Protein AF-A0A947HJV1-F1 (afdb_monomer)

Mean predicted aligned error: 13.02 Å

Nearest PDB structures (foldseek):
  7ofh-assembly1_A  TM=4.397E-01  e=2.241E+00  Enterobacteria phage f1

Foldseek 3Di:
DFKDFQVPADQVWDWDWDWADQVRLCVLQPPLWRFDPGTKIWIWTWHDQPPKIWIWTWIKTKTWDQAPFARDIDIDIDIFTATEMEFEDDPDPDPPDPDPPRCPVSQPPPDDDSPPPGHYDYDYDGMDGCSNSVNVSVSVRDDPHDHRDPPQNGAQPPPRHGCVVDPCCPDPVNGPDDDPPDPPPPVRVVVVVVVPPDDDDDDDDD

Structure (mmCIF, N/CA/C/O backbone):
data_AF-A0A947HJV1-F1
#
_entry.id   AF-A0A947HJV1-F1
#
loop_
_atom_site.group_PDB
_atom_site.id
_atom_site.type_symbol
_atom_site.label_atom_id
_atom_site.label_alt_id
_atom_site.label_comp_id
_atom_site.label_asym_id
_atom_site.label_entity_id
_atom_site.label_seq_id
_atom_site.pdbx_PDB_ins_code
_atom_site.Cartn_x
_atom_site.Cartn_y
_atom_site.Cartn_z
_atom_site.occupancy
_atom_site.B_iso_or_equiv
_atom_site.auth_seq_id
_atom_site.auth_comp_id
_atom_site.auth_asym_id
_atom_site.auth_atom_id
_atom_site.pdbx_PDB_model_num
ATOM 1 N N . MET A 1 1 ? -1.777 -7.680 16.316 1.00 60.88 1 MET A N 1
ATOM 2 C CA . MET A 1 1 ? -1.215 -6.563 17.144 1.00 60.88 1 MET A CA 1
ATOM 3 C C . MET A 1 1 ? -2.125 -5.329 17.154 1.00 60.88 1 MET A C 1
ATOM 5 O O . MET A 1 1 ? -1.914 -4.433 17.964 1.00 60.88 1 MET A O 1
ATOM 9 N N . PHE A 1 2 ? -3.182 -5.321 16.334 1.00 78.75 2 PHE A N 1
ATOM 10 C CA . PHE A 1 2 ? -4.092 -4.190 16.150 1.00 78.75 2 PHE A CA 1
ATOM 11 C C . PHE A 1 2 ? -5.546 -4.516 16.516 1.00 78.75 2 PHE A C 1
ATOM 13 O O . PHE A 1 2 ? -6.482 -3.975 15.936 1.00 78.75 2 PHE A O 1
ATOM 20 N N . THR A 1 3 ? -5.746 -5.413 17.480 1.00 86.25 3 THR A N 1
ATOM 21 C CA . THR A 1 3 ? -7.083 -5.795 17.936 1.00 86.25 3 THR A CA 1
ATOM 22 C C . THR A 1 3 ? -7.521 -4.891 19.084 1.00 86.25 3 THR A C 1
ATOM 24 O O . THR A 1 3 ? -6.840 -4.814 20.111 1.00 86.25 3 THR A O 1
ATOM 27 N N . TYR A 1 4 ? -8.672 -4.238 18.943 1.00 84.62 4 TYR A N 1
ATOM 28 C CA . TYR A 1 4 ? -9.219 -3.335 19.956 1.00 84.62 4 TYR A CA 1
ATOM 29 C C . TYR A 1 4 ? -10.516 -3.887 20.529 1.00 84.62 4 TYR A C 1
ATOM 31 O O . TYR A 1 4 ? -11.406 -4.304 19.794 1.00 84.62 4 TYR A O 1
ATOM 39 N N . HIS A 1 5 ? -10.639 -3.848 21.857 1.00 86.06 5 HIS A N 1
ATOM 40 C CA . HIS A 1 5 ? -11.898 -4.147 22.529 1.00 86.06 5 HIS A CA 1
ATOM 41 C C . HIS A 1 5 ? -12.799 -2.910 22.493 1.00 86.06 5 HIS A C 1
ATOM 43 O O . HIS A 1 5 ? -12.451 -1.868 23.052 1.00 86.06 5 HIS A O 1
ATOM 49 N N . ILE A 1 6 ? -13.976 -3.030 21.893 1.00 84.31 6 ILE A N 1
ATOM 50 C CA . ILE A 1 6 ? -14.869 -1.911 21.563 1.00 84.31 6 ILE A CA 1
ATOM 51 C C . ILE A 1 6 ? -15.322 -1.155 22.812 1.00 84.31 6 ILE A C 1
ATOM 53 O O . ILE A 1 6 ? -15.368 0.073 22.826 1.00 84.31 6 ILE A O 1
ATOM 57 N N . ASP A 1 7 ? -15.603 -1.870 23.901 1.00 83.06 7 ASP A N 1
ATOM 58 C CA . ASP A 1 7 ? -16.022 -1.245 25.166 1.00 83.06 7 ASP A CA 1
ATOM 59 C C . ASP A 1 7 ? -14.898 -0.508 25.904 1.00 83.06 7 ASP A C 1
ATOM 61 O O . ASP A 1 7 ? -15.155 0.208 26.869 1.00 83.06 7 ASP A O 1
ATOM 65 N N . ARG A 1 8 ? -13.647 -0.658 25.451 1.00 84.44 8 ARG A N 1
ATOM 66 C CA . ARG A 1 8 ? -12.499 0.095 25.971 1.00 84.44 8 ARG A CA 1
ATOM 67 C C . ARG A 1 8 ? -12.182 1.334 25.140 1.00 84.44 8 ARG A C 1
ATOM 69 O O . ARG A 1 8 ? -11.293 2.084 25.533 1.00 84.44 8 ARG A O 1
ATOM 76 N N . ILE A 1 9 ? -12.887 1.557 24.027 1.00 83.25 9 ILE A N 1
ATOM 77 C CA . ILE A 1 9 ? -12.735 2.763 23.213 1.00 83.25 9 ILE A CA 1
ATOM 78 C C . ILE A 1 9 ? -13.444 3.911 23.945 1.00 83.25 9 ILE A C 1
ATOM 80 O O . ILE A 1 9 ? -14.669 3.871 24.099 1.00 83.25 9 ILE A O 1
ATOM 84 N N . PRO A 1 10 ? -12.710 4.930 24.426 1.00 80.06 10 PRO A N 1
ATOM 85 C CA . PRO A 1 10 ? -13.310 6.070 25.104 1.00 80.06 10 PRO A CA 1
ATOM 86 C C . PRO A 1 10 ? -14.226 6.847 24.156 1.00 80.06 10 PRO A C 1
ATOM 88 O O . PRO A 1 10 ? -14.012 6.866 22.946 1.00 80.06 10 PRO A O 1
ATOM 91 N N . SER A 1 11 ? -15.184 7.596 24.699 1.00 73.69 11 SER A N 1
ATOM 92 C CA . SER A 1 11 ? -16.050 8.474 23.896 1.00 73.69 11 SER A CA 1
ATOM 93 C C . SER A 1 11 ? -15.289 9.588 23.160 1.00 73.69 11 SER A C 1
ATOM 95 O O . SER A 1 11 ? -15.792 10.120 22.176 1.00 73.69 11 SER A O 1
ATOM 97 N N . ILE A 1 12 ? -14.090 9.947 23.634 1.00 79.56 12 ILE A N 1
ATOM 98 C CA . ILE A 1 12 ? -13.174 10.891 22.972 1.00 79.56 12 ILE A CA 1
ATOM 99 C C . ILE A 1 12 ? -12.330 10.230 21.864 1.00 79.56 12 ILE A C 1
ATOM 101 O O . ILE A 1 12 ? -11.710 10.930 21.074 1.00 79.56 12 ILE A O 1
ATOM 105 N N . GLY A 1 13 ? -12.342 8.897 21.782 1.00 84.50 13 GLY A N 1
ATOM 106 C CA . GLY A 1 13 ? -11.536 8.106 20.858 1.00 84.50 13 GLY A CA 1
ATOM 107 C C . GLY A 1 13 ? -10.158 7.716 21.399 1.00 84.50 13 GLY A C 1
ATOM 108 O O . GLY A 1 13 ? -9.805 8.011 22.545 1.00 84.50 13 GLY A O 1
ATOM 109 N N . ILE A 1 14 ? -9.398 7.005 20.568 1.00 88.56 14 ILE A N 1
ATOM 110 C CA . ILE A 1 14 ? -8.008 6.604 20.815 1.00 88.56 14 ILE A CA 1
ATOM 111 C C . ILE A 1 14 ? -7.157 7.159 19.680 1.00 88.56 14 ILE A C 1
ATOM 113 O O . ILE A 1 14 ? -7.353 6.754 18.540 1.00 88.56 14 ILE A O 1
ATOM 117 N N . ALA A 1 15 ? -6.196 8.019 20.004 1.00 90.06 15 ALA A N 1
ATOM 118 C CA . ALA A 1 15 ? -5.174 8.455 19.062 1.00 90.06 15 ALA A CA 1
ATOM 119 C C . ALA A 1 15 ? -3.967 7.514 19.134 1.00 90.06 15 ALA A C 1
ATOM 121 O O . ALA A 1 15 ? -3.442 7.241 20.220 1.00 90.06 15 ALA A O 1
ATOM 122 N N . VAL A 1 16 ? -3.515 7.034 17.982 1.00 90.06 16 VAL A N 1
ATOM 123 C CA . VAL A 1 16 ? -2.329 6.190 17.834 1.00 90.06 16 VAL A CA 1
ATOM 124 C C . VAL A 1 16 ? -1.314 6.943 16.982 1.00 90.06 16 VAL A C 1
ATOM 126 O O . VAL A 1 16 ? -1.629 7.355 15.876 1.00 90.06 16 VAL A O 1
ATOM 129 N N . ASP A 1 17 ? -0.089 7.106 17.484 1.00 92.94 17 ASP A N 1
ATOM 130 C CA . ASP A 1 17 ? 1.088 7.508 16.703 1.00 92.94 17 ASP A CA 1
ATOM 131 C C . ASP A 1 17 ? 2.212 6.549 17.084 1.00 92.94 17 ASP A C 1
ATOM 133 O O . ASP A 1 17 ? 2.630 6.493 18.246 1.00 92.94 17 ASP A O 1
ATOM 137 N N . SER A 1 18 ? 2.634 5.723 16.133 1.00 89.94 18 SER A N 1
ATOM 138 C CA . SER A 1 18 ? 3.610 4.672 16.387 1.00 89.94 18 SER A CA 1
ATOM 139 C C . SER A 1 18 ? 4.531 4.451 15.197 1.00 89.94 18 SER A C 1
ATOM 141 O O . SER A 1 18 ? 4.213 4.776 14.053 1.00 89.94 18 SER A O 1
ATOM 143 N N . GLU A 1 19 ? 5.686 3.863 15.484 1.00 92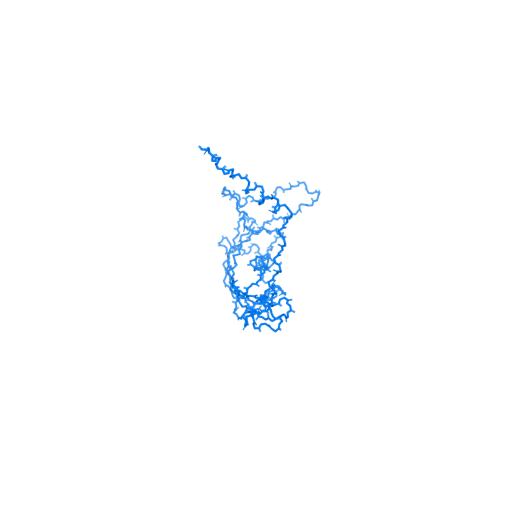.38 19 GLU A N 1
ATOM 144 C CA . GLU A 1 19 ? 6.632 3.393 14.484 1.00 92.38 19 GLU A CA 1
ATOM 145 C C . GLU A 1 19 ? 6.583 1.869 14.459 1.00 92.38 19 GLU A C 1
ATOM 147 O O . GLU A 1 19 ? 6.826 1.198 15.464 1.00 92.38 19 GLU A O 1
ATOM 152 N N . LEU A 1 20 ? 6.238 1.328 13.297 1.00 87.62 20 LEU A N 1
ATOM 153 C CA . LEU A 1 20 ? 6.195 -0.095 13.034 1.00 87.62 20 LEU A CA 1
ATOM 154 C C . LEU A 1 20 ? 7.587 -0.561 12.592 1.00 87.62 20 LEU A C 1
ATOM 156 O O . LEU A 1 20 ? 8.131 -0.045 11.604 1.00 87.62 20 LEU A O 1
ATOM 160 N N . PRO A 1 21 ? 8.176 -1.542 13.300 1.00 86.12 21 PRO A N 1
ATOM 161 C CA . PRO A 1 21 ? 9.404 -2.183 12.868 1.00 86.12 21 PRO A CA 1
ATOM 162 C C . PRO A 1 21 ? 9.250 -2.811 11.484 1.00 86.12 21 PRO A C 1
ATOM 164 O O . PRO A 1 21 ? 8.173 -3.267 11.098 1.00 86.12 21 PRO A O 1
ATOM 167 N N . ARG A 1 22 ? 10.370 -2.912 10.767 1.00 84.81 22 ARG A N 1
ATOM 168 C CA . ARG A 1 22 ? 10.428 -3.514 9.432 1.00 84.81 22 ARG A CA 1
ATOM 169 C C . ARG A 1 22 ? 9.829 -4.923 9.391 1.00 84.81 22 ARG A C 1
ATOM 171 O O . ARG A 1 22 ? 9.082 -5.230 8.470 1.00 84.81 22 ARG A O 1
ATOM 178 N N . ASP A 1 23 ? 10.112 -5.739 10.403 1.00 84.50 23 ASP A N 1
ATOM 179 C CA . ASP A 1 23 ? 9.621 -7.119 10.484 1.00 84.50 23 ASP A CA 1
ATOM 180 C C . ASP A 1 23 ? 8.102 -7.180 10.677 1.00 84.50 23 ASP A C 1
ATOM 182 O O . ASP A 1 23 ? 7.452 -8.070 10.138 1.00 84.50 23 ASP A O 1
ATOM 186 N N . THR A 1 24 ? 7.515 -6.211 11.389 1.00 85.38 24 THR A N 1
ATOM 187 C CA . THR A 1 24 ? 6.057 -6.090 11.517 1.00 85.38 24 THR A CA 1
ATOM 188 C C . THR A 1 24 ? 5.430 -5.772 10.168 1.00 85.38 24 THR A C 1
ATOM 190 O O . THR A 1 24 ? 4.467 -6.417 9.783 1.00 85.38 24 THR A O 1
ATOM 193 N N . VAL A 1 25 ? 6.000 -4.829 9.417 1.00 85.56 25 VAL A N 1
ATOM 194 C CA . VAL A 1 25 ? 5.501 -4.472 8.079 1.00 85.56 25 VAL A CA 1
ATOM 195 C C . VAL A 1 25 ? 5.657 -5.638 7.099 1.00 85.56 25 VAL A C 1
ATOM 197 O O . VAL A 1 25 ? 4.739 -5.927 6.338 1.00 85.56 25 VAL A O 1
ATOM 200 N N . ALA A 1 26 ? 6.787 -6.348 7.151 1.00 85.56 26 ALA A N 1
ATOM 201 C CA . ALA A 1 26 ? 7.010 -7.550 6.351 1.00 85.56 26 ALA A CA 1
ATOM 202 C C . ALA A 1 26 ? 6.025 -8.675 6.707 1.00 85.56 26 ALA A C 1
ATOM 204 O O . ALA A 1 26 ? 5.564 -9.389 5.825 1.00 85.56 26 ALA A O 1
ATOM 205 N N . PHE A 1 27 ? 5.676 -8.825 7.987 1.00 83.75 27 PHE A N 1
ATOM 206 C CA . PHE A 1 27 ? 4.657 -9.775 8.427 1.00 83.75 27 PHE A CA 1
ATOM 207 C C . PHE A 1 27 ? 3.258 -9.385 7.927 1.00 83.75 27 PHE A C 1
ATOM 209 O O . PHE A 1 27 ? 2.555 -10.231 7.384 1.00 83.75 27 PHE A O 1
ATOM 216 N N . LEU A 1 28 ? 2.888 -8.106 8.053 1.00 81.75 28 LEU A N 1
ATOM 217 C CA . LEU A 1 28 ? 1.587 -7.572 7.634 1.00 81.75 28 LEU A CA 1
ATOM 218 C C . LEU A 1 28 ? 1.332 -7.714 6.130 1.00 81.75 28 LEU A C 1
ATOM 220 O O . LEU A 1 28 ? 0.197 -7.945 5.720 1.00 81.75 28 LEU A O 1
ATOM 224 N N . LEU A 1 29 ? 2.377 -7.550 5.316 1.00 81.75 29 LEU A N 1
ATOM 225 C CA . LEU A 1 29 ? 2.273 -7.457 3.856 1.00 81.75 29 LEU A CA 1
ATOM 226 C C . LEU A 1 29 ? 2.873 -8.666 3.126 1.00 81.75 29 LEU A C 1
ATOM 228 O O . LEU A 1 29 ? 2.851 -8.714 1.899 1.00 81.75 29 LEU A O 1
ATOM 232 N N . GLY A 1 30 ? 3.411 -9.646 3.854 1.00 77.94 30 GLY A N 1
ATOM 233 C CA . GLY A 1 30 ? 3.974 -10.873 3.293 1.00 77.94 30 GLY A CA 1
ATOM 234 C C . GLY A 1 30 ? 5.016 -10.633 2.192 1.00 77.94 30 GLY A C 1
ATOM 235 O O . GLY A 1 30 ? 5.878 -9.762 2.292 1.00 77.94 30 GLY A O 1
ATOM 236 N N . GLU A 1 31 ? 4.940 -11.423 1.118 1.00 72.50 31 GLU A N 1
ATOM 237 C CA . GLU A 1 31 ? 5.850 -11.320 -0.036 1.00 72.50 31 GLU A CA 1
ATOM 238 C C . GLU A 1 31 ? 5.502 -10.169 -0.998 1.00 72.50 31 GLU A C 1
ATOM 240 O O . GLU A 1 31 ? 6.267 -9.897 -1.926 1.00 72.50 31 GLU A O 1
ATOM 245 N N . PHE A 1 32 ? 4.374 -9.476 -0.794 1.00 70.88 32 PHE A N 1
ATOM 246 C CA . PHE A 1 32 ? 3.894 -8.438 -1.714 1.00 70.88 32 PHE A CA 1
ATOM 247 C C . PHE A 1 32 ? 4.764 -7.179 -1.698 1.00 70.88 32 PHE A C 1
ATOM 249 O O . PHE A 1 32 ? 4.810 -6.444 -2.686 1.00 70.88 32 PHE A O 1
ATOM 256 N N . LEU A 1 33 ? 5.473 -6.927 -0.593 1.00 81.19 33 LEU A N 1
ATOM 257 C CA . LEU A 1 33 ? 6.251 -5.711 -0.411 1.00 81.19 33 LEU A CA 1
ATOM 258 C C . LEU A 1 33 ? 7.603 -5.988 0.243 1.00 81.19 33 LEU A C 1
ATOM 260 O O . LEU A 1 33 ? 7.689 -6.624 1.290 1.00 81.19 33 LEU A O 1
ATOM 264 N N . ARG A 1 34 ? 8.674 -5.411 -0.315 1.00 88.06 34 ARG A N 1
ATOM 265 C CA . ARG A 1 34 ? 9.959 -5.298 0.387 1.00 88.06 34 ARG A CA 1
ATOM 266 C C . ARG A 1 34 ? 9.990 -3.961 1.133 1.00 88.06 34 ARG A C 1
ATOM 268 O O . ARG A 1 34 ? 10.153 -2.928 0.479 1.00 88.06 34 ARG A O 1
ATOM 275 N N . PRO A 1 35 ? 9.850 -3.932 2.469 1.00 87.31 35 PRO A N 1
ATOM 276 C CA . PRO A 1 35 ? 9.931 -2.683 3.209 1.00 87.31 35 PRO A CA 1
ATOM 277 C C . PRO A 1 35 ? 11.341 -2.097 3.104 1.00 87.31 35 PRO A C 1
ATOM 279 O O . PRO A 1 35 ? 12.347 -2.825 3.132 1.00 87.31 35 PRO A O 1
ATOM 282 N N . GLY A 1 36 ? 11.393 -0.774 2.974 1.00 87.00 36 GLY A N 1
ATOM 283 C CA . GLY A 1 36 ? 12.620 0.006 2.948 1.00 87.00 36 GLY A CA 1
ATOM 284 C C . GLY A 1 36 ? 13.339 0.008 4.296 1.00 87.00 36 GLY A C 1
ATOM 285 O O . GLY A 1 36 ? 12.954 -0.676 5.245 1.00 87.00 36 GLY A O 1
ATOM 286 N N . ASP A 1 37 ? 14.414 0.788 4.374 1.00 84.00 37 ASP A N 1
ATOM 287 C CA . ASP A 1 37 ? 15.298 0.783 5.545 1.00 84.00 37 ASP A CA 1
ATOM 288 C C . ASP A 1 37 ? 14.779 1.645 6.703 1.00 84.00 37 ASP A C 1
ATOM 290 O O . ASP A 1 37 ? 15.241 1.506 7.836 1.00 84.00 37 ASP A O 1
ATOM 294 N N . LYS A 1 38 ? 13.829 2.551 6.438 1.00 84.88 38 LYS A N 1
ATOM 295 C CA . LYS A 1 38 ? 13.247 3.417 7.467 1.00 84.88 38 LYS A CA 1
ATOM 296 C C . LYS A 1 38 ? 12.041 2.748 8.132 1.00 84.88 38 LYS A C 1
ATOM 298 O O . LYS A 1 38 ? 11.287 2.052 7.450 1.00 84.88 38 LYS A O 1
ATOM 303 N N . PRO A 1 39 ? 11.826 2.970 9.441 1.00 85.06 39 PRO A N 1
ATOM 304 C CA . PRO A 1 39 ? 10.622 2.501 10.114 1.00 85.06 39 PRO A CA 1
ATOM 305 C C . PRO A 1 39 ? 9.375 3.125 9.481 1.00 85.06 39 PRO A C 1
ATOM 307 O O . PRO A 1 39 ? 9.381 4.290 9.080 1.00 85.06 39 PRO A O 1
ATOM 310 N N . THR A 1 40 ? 8.304 2.337 9.400 1.00 91.44 40 THR A N 1
ATOM 311 C CA . THR A 1 40 ? 7.009 2.810 8.897 1.00 91.44 40 THR A CA 1
ATOM 312 C C . THR A 1 40 ? 6.293 3.533 10.020 1.00 91.44 40 THR A C 1
ATOM 314 O O . THR A 1 40 ? 6.129 2.974 11.100 1.00 91.44 40 THR A O 1
ATOM 317 N N . ARG A 1 41 ? 5.868 4.773 9.792 1.00 94.31 41 ARG A N 1
ATOM 318 C CA . ARG A 1 41 ? 5.107 5.525 10.792 1.00 94.31 41 ARG A CA 1
ATOM 319 C C . ARG A 1 41 ? 3.623 5.397 10.491 1.00 94.31 41 ARG A C 1
ATOM 321 O O . ARG A 1 41 ? 3.208 5.621 9.359 1.00 94.31 41 ARG A O 1
ATOM 328 N N . ILE A 1 42 ? 2.841 5.069 11.508 1.00 93.38 42 ILE A N 1
ATOM 329 C CA . ILE A 1 42 ? 1.390 4.949 11.417 1.00 93.38 42 ILE A CA 1
ATOM 330 C C . ILE A 1 42 ? 0.739 5.925 12.396 1.00 93.38 42 ILE A C 1
ATOM 332 O O . ILE A 1 42 ? 1.133 5.996 13.565 1.00 93.38 42 ILE A O 1
ATOM 336 N N . ARG A 1 43 ? -0.242 6.691 11.912 1.00 94.56 43 ARG A N 1
ATOM 337 C CA . ARG A 1 43 ? -1.040 7.611 12.719 1.00 94.56 43 ARG A CA 1
ATOM 338 C C . ARG A 1 43 ? -2.512 7.449 12.402 1.00 94.56 43 ARG A C 1
ATOM 340 O O . ARG A 1 43 ? -2.888 7.619 11.253 1.00 94.56 43 ARG A O 1
ATOM 347 N N . PHE A 1 44 ? -3.342 7.166 13.394 1.00 93.75 44 PHE A N 1
ATOM 348 C CA . PHE A 1 44 ? -4.791 7.119 13.198 1.00 93.75 44 PHE A CA 1
ATOM 349 C C . PHE A 1 44 ? -5.543 7.360 14.497 1.00 93.75 44 PHE A C 1
ATOM 351 O O . PHE A 1 44 ? -5.022 7.139 15.593 1.00 93.75 44 PHE A O 1
ATOM 358 N N . ASP A 1 45 ? -6.796 7.765 14.348 1.00 92.00 45 ASP A N 1
ATOM 359 C CA . ASP A 1 45 ? -7.751 7.921 15.428 1.00 92.00 45 ASP A CA 1
ATOM 360 C C . ASP A 1 45 ? -8.844 6.859 15.316 1.00 92.00 45 ASP A C 1
ATOM 362 O O . ASP A 1 45 ? -9.407 6.638 14.247 1.00 92.00 45 ASP A O 1
ATOM 366 N N . VAL A 1 46 ? -9.174 6.227 16.441 1.00 92.62 46 VAL A N 1
ATOM 367 C CA . VAL A 1 46 ? -10.286 5.278 16.560 1.00 92.62 46 VAL A CA 1
ATOM 368 C C . VAL A 1 46 ? -11.425 5.953 17.313 1.00 92.62 46 VAL A C 1
ATOM 370 O O . VAL A 1 46 ? -11.267 6.309 18.482 1.00 92.62 46 VAL A O 1
ATOM 373 N N . GLN A 1 47 ? -12.586 6.112 16.681 1.00 90.50 47 GLN A N 1
ATOM 374 C CA . GLN A 1 47 ? -13.756 6.771 17.266 1.00 90.50 47 GLN A CA 1
ATOM 375 C C . GLN A 1 47 ? -14.971 5.845 17.285 1.00 90.50 47 GLN A C 1
ATOM 377 O O . GLN A 1 47 ? -15.372 5.311 16.257 1.00 90.50 47 GLN A O 1
ATOM 382 N N . LYS A 1 48 ? -15.618 5.706 18.446 1.00 87.00 48 LYS A N 1
ATOM 383 C CA . LYS A 1 48 ? -16.878 4.962 18.581 1.00 87.00 48 LYS A CA 1
ATOM 384 C C . LYS A 1 48 ? -18.081 5.885 18.352 1.00 87.00 48 LYS A C 1
ATOM 386 O O . LYS A 1 48 ? -18.192 6.935 18.990 1.00 87.00 48 LYS A O 1
ATOM 391 N N . ARG A 1 49 ? -19.007 5.481 17.480 1.00 84.12 49 ARG A N 1
ATOM 392 C CA . ARG A 1 49 ? -20.280 6.161 17.185 1.00 84.12 49 ARG A CA 1
ATOM 393 C C . ARG A 1 49 ? -21.425 5.156 17.311 1.00 84.12 49 ARG A C 1
ATOM 395 O O . ARG A 1 49 ? -21.685 4.381 16.401 1.00 84.12 49 ARG A O 1
ATOM 402 N N . GLY A 1 50 ? -22.086 5.144 18.470 1.00 83.56 50 GLY A N 1
ATOM 403 C CA . GLY A 1 50 ? -23.072 4.108 18.787 1.00 83.56 50 GLY A CA 1
ATOM 404 C C . GLY A 1 50 ? -22.403 2.733 18.853 1.00 83.56 50 GLY A C 1
ATOM 405 O O . GLY A 1 50 ? -21.523 2.512 19.691 1.00 83.56 50 GLY A O 1
ATOM 406 N N . THR A 1 51 ? -22.806 1.835 17.961 1.00 80.50 51 THR A N 1
ATOM 407 C CA . THR A 1 51 ? -22.213 0.505 17.753 1.00 80.50 51 THR A CA 1
ATOM 408 C C . THR A 1 51 ? -21.137 0.492 16.668 1.00 80.50 51 THR A C 1
ATOM 410 O O . THR A 1 51 ? -20.399 -0.481 16.574 1.00 80.50 51 THR A O 1
ATOM 413 N N . ASN A 1 52 ? -20.979 1.556 15.886 1.00 85.25 52 ASN A N 1
ATOM 414 C CA . ASN A 1 52 ? -20.008 1.596 14.795 1.00 85.25 52 ASN A CA 1
ATOM 415 C C . ASN A 1 52 ?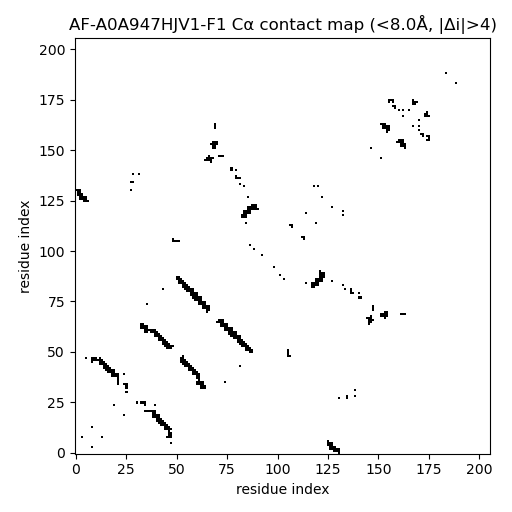 -18.677 2.184 15.270 1.00 85.25 52 ASN A C 1
ATOM 417 O O . ASN A 1 52 ? -18.630 2.989 16.211 1.00 85.25 52 ASN A O 1
ATOM 421 N N . VAL A 1 53 ? -17.583 1.787 14.621 1.00 89.19 53 VAL A N 1
ATOM 422 C CA . VAL A 1 53 ? -16.244 2.315 14.908 1.00 89.19 53 VAL A CA 1
ATOM 423 C C . VAL A 1 53 ? -15.637 2.879 13.634 1.00 89.19 53 VAL A C 1
ATOM 425 O O . VAL A 1 53 ? -15.628 2.228 12.600 1.00 89.19 53 VAL A O 1
ATOM 428 N N . LEU A 1 54 ? -15.131 4.100 13.718 1.00 90.94 54 LEU A N 1
ATOM 429 C CA . LEU A 1 54 ? -14.446 4.791 12.638 1.00 90.94 54 LEU A CA 1
ATOM 430 C C . LEU A 1 54 ? -12.949 4.806 12.921 1.00 90.94 54 LEU A C 1
ATOM 432 O O . LEU A 1 54 ? -12.541 5.123 14.041 1.00 90.94 54 LEU A O 1
ATOM 436 N N . VAL A 1 55 ? -12.155 4.491 11.906 1.00 93.19 55 VAL A N 1
ATOM 437 C CA . VAL A 1 55 ? -10.701 4.595 11.931 1.00 93.19 55 VAL A CA 1
ATOM 438 C C . VAL A 1 55 ? -10.271 5.483 10.775 1.00 93.19 55 VAL A C 1
ATOM 440 O O . VAL A 1 55 ? -10.435 5.107 9.618 1.00 93.19 55 VAL A O 1
ATOM 443 N N . ASP A 1 56 ? -9.726 6.653 11.092 1.00 93.31 56 ASP A N 1
ATOM 444 C CA . ASP A 1 56 ? -9.206 7.599 10.102 1.00 93.31 56 ASP A CA 1
ATOM 445 C C . ASP A 1 56 ? -7.754 7.951 10.435 1.00 93.31 56 ASP A C 1
ATOM 447 O O . ASP A 1 56 ? -7.408 8.185 11.596 1.00 93.31 56 ASP A O 1
ATOM 451 N N . GLY A 1 57 ? -6.898 8.012 9.421 1.00 93.75 57 GLY A N 1
ATOM 452 C CA . GLY A 1 57 ? -5.486 8.299 9.614 1.00 93.75 57 GLY A CA 1
ATOM 453 C C . GLY A 1 57 ? -4.645 8.216 8.350 1.00 93.75 57 GLY A C 1
ATOM 454 O O . GLY A 1 57 ? -5.142 8.270 7.227 1.00 93.75 57 GLY A O 1
ATOM 455 N N . GLU A 1 58 ? -3.341 8.081 8.550 1.00 95.31 58 GLU A N 1
ATOM 456 C CA . GLU A 1 58 ? -2.345 7.930 7.502 1.00 95.31 58 GLU A CA 1
ATOM 457 C C . GLU A 1 58 ? -1.218 6.989 7.937 1.00 95.31 58 GLU A C 1
ATOM 459 O O . GLU A 1 58 ? -0.849 6.880 9.113 1.00 95.31 58 GLU A O 1
ATOM 464 N N . LEU A 1 59 ? -0.619 6.342 6.950 1.00 94.00 59 LEU A N 1
ATOM 465 C CA . LEU A 1 59 ? 0.561 5.517 7.104 1.00 94.00 59 LEU A CA 1
ATOM 466 C C . LEU A 1 59 ? 1.624 5.977 6.114 1.00 94.00 59 LEU A C 1
ATOM 468 O O . LEU A 1 59 ? 1.373 6.139 4.926 1.00 94.00 59 LEU A O 1
ATOM 472 N N . SER A 1 60 ? 2.832 6.191 6.615 1.00 94.62 60 SER A N 1
ATOM 473 C CA . SER A 1 60 ? 3.983 6.653 5.850 1.00 94.62 60 SER A CA 1
ATOM 474 C C . SER A 1 60 ? 5.005 5.525 5.783 1.00 94.62 60 SER A C 1
ATOM 476 O O . SER A 1 60 ? 5.580 5.144 6.809 1.00 94.62 60 SER A O 1
ATOM 478 N N . LEU A 1 61 ? 5.208 4.975 4.582 1.00 92.62 61 LEU A N 1
ATOM 479 C CA . LEU A 1 61 ? 6.058 3.805 4.368 1.00 92.62 61 LEU A CA 1
ATOM 480 C C . LEU A 1 61 ? 7.079 4.013 3.246 1.00 92.62 61 LEU A C 1
ATOM 482 O O . LEU A 1 61 ? 6.777 4.553 2.182 1.00 92.62 61 LEU A O 1
ATOM 486 N N . ASP A 1 62 ? 8.298 3.537 3.486 1.00 92.06 62 ASP A N 1
ATOM 487 C CA . ASP A 1 62 ? 9.316 3.362 2.454 1.00 92.06 62 ASP A CA 1
ATOM 488 C C . ASP A 1 62 ? 9.290 1.903 1.983 1.00 92.06 62 ASP A C 1
ATOM 490 O O . ASP A 1 62 ? 9.220 0.979 2.795 1.00 92.06 62 ASP A O 1
ATOM 494 N N . TYR A 1 63 ? 9.383 1.682 0.675 1.00 91.19 63 TYR A N 1
ATOM 495 C CA . TYR A 1 63 ? 9.356 0.348 0.074 1.00 91.19 63 TYR A CA 1
ATOM 496 C C . TYR A 1 63 ? 10.266 0.244 -1.146 1.00 91.19 63 TYR A C 1
ATOM 498 O O . TYR A 1 63 ? 10.669 1.249 -1.736 1.00 91.19 63 TYR A O 1
ATOM 506 N N . GLN A 1 64 ? 10.604 -0.989 -1.516 1.00 92.00 64 GLN A N 1
ATOM 507 C CA . GLN A 1 64 ? 11.459 -1.322 -2.648 1.00 92.00 64 GLN A CA 1
ATOM 508 C C . GLN A 1 64 ? 10.715 -2.218 -3.641 1.00 92.00 64 GLN A C 1
ATOM 510 O O . GLN A 1 64 ? 10.092 -3.204 -3.252 1.00 92.00 64 GLN A O 1
ATOM 515 N N . PHE A 1 65 ? 10.846 -1.900 -4.927 1.00 90.88 65 PHE A N 1
ATOM 516 C CA . PHE A 1 65 ? 10.334 -2.706 -6.033 1.00 90.88 65 PHE A CA 1
ATOM 517 C C . PHE A 1 65 ? 11.421 -2.993 -7.054 1.00 90.88 65 PHE A C 1
ATOM 519 O O . PHE A 1 65 ? 12.385 -2.238 -7.185 1.00 90.88 65 PHE A O 1
ATOM 526 N N . ASP A 1 66 ? 11.208 -4.048 -7.831 1.00 92.50 66 ASP A N 1
ATOM 527 C CA . ASP A 1 66 ? 11.964 -4.307 -9.047 1.00 92.50 66 ASP A CA 1
ATOM 528 C C . ASP A 1 66 ? 11.210 -3.682 -10.231 1.00 92.50 66 ASP A C 1
ATOM 530 O O . ASP A 1 66 ? 10.003 -3.855 -10.394 1.00 92.50 66 ASP A O 1
ATOM 534 N N . CYS A 1 67 ? 11.906 -2.892 -11.049 1.00 94.62 67 CYS A N 1
ATOM 535 C CA . CYS A 1 67 ? 11.294 -2.187 -12.172 1.00 94.62 67 CYS A CA 1
ATOM 536 C C . CYS A 1 67 ? 10.769 -3.163 -13.229 1.00 94.62 67 CYS A C 1
ATOM 538 O O . CYS A 1 67 ? 11.557 -3.869 -13.858 1.00 94.62 67 CYS A O 1
ATOM 540 N N . GLY A 1 68 ? 9.471 -3.101 -13.542 1.00 93.12 68 GLY A N 1
ATOM 541 C CA . GLY A 1 68 ? 8.842 -3.950 -14.563 1.00 93.12 68 GLY A CA 1
ATOM 542 C C . GLY A 1 68 ? 9.365 -3.729 -15.991 1.00 93.12 68 GLY A C 1
ATOM 543 O O . GLY A 1 68 ? 9.036 -4.483 -16.901 1.00 93.12 68 GLY A O 1
ATOM 544 N N . ARG A 1 69 ? 10.191 -2.694 -16.216 1.00 94.19 69 ARG A N 1
ATOM 545 C CA . ARG A 1 69 ? 10.815 -2.402 -17.518 1.00 94.19 69 ARG A CA 1
ATOM 546 C C . ARG A 1 69 ? 12.287 -2.791 -17.587 1.00 94.19 69 ARG A C 1
ATOM 548 O O . ARG A 1 69 ? 12.691 -3.369 -18.589 1.00 94.19 69 ARG A O 1
ATOM 555 N N . CYS A 1 70 ? 13.103 -2.407 -16.601 1.00 95.69 70 CYS A N 1
ATOM 556 C CA . CYS A 1 70 ? 14.562 -2.609 -16.630 1.00 95.69 70 CYS A CA 1
ATOM 557 C C . CYS A 1 70 ? 15.090 -3.609 -15.596 1.00 95.69 70 CYS A C 1
ATOM 559 O O . CYS A 1 70 ? 16.296 -3.830 -15.563 1.00 95.69 70 CYS A O 1
ATOM 561 N N . ALA A 1 71 ? 14.220 -4.181 -14.760 1.00 94.19 71 ALA A N 1
ATOM 562 C CA . ALA A 1 71 ? 14.549 -5.110 -13.677 1.00 94.19 71 ALA A CA 1
ATOM 563 C C . ALA A 1 71 ? 15.511 -4.573 -12.595 1.00 94.19 71 ALA A C 1
ATOM 565 O O . ALA A 1 71 ? 15.935 -5.327 -11.728 1.00 94.19 71 ALA A O 1
ATOM 566 N N . GLU A 1 72 ? 15.848 -3.280 -12.605 1.00 95.06 72 GLU A N 1
ATOM 567 C CA . GLU A 1 72 ? 16.611 -2.666 -11.515 1.00 95.06 72 GLU A CA 1
ATOM 568 C C . GLU A 1 72 ? 15.715 -2.431 -10.299 1.00 95.06 72 GLU A C 1
ATOM 570 O O . GLU A 1 72 ? 14.589 -1.940 -10.436 1.00 95.06 72 GLU A O 1
ATOM 575 N N . SER A 1 73 ? 16.241 -2.741 -9.115 1.00 93.56 73 SER A N 1
ATOM 576 C CA . SER A 1 73 ? 15.589 -2.434 -7.846 1.00 93.56 73 SER A CA 1
ATOM 577 C C . SER A 1 73 ? 15.642 -0.935 -7.558 1.00 93.56 73 SER A C 1
ATOM 579 O O . SER A 1 73 ? 16.668 -0.279 -7.760 1.00 93.56 73 SER A O 1
ATOM 581 N N . PHE A 1 74 ? 14.542 -0.378 -7.064 1.00 93.12 74 PHE A N 1
ATOM 582 C CA . PHE A 1 74 ? 14.447 1.030 -6.703 1.00 93.12 74 PHE A CA 1
ATOM 583 C C . PHE A 1 74 ? 13.499 1.242 -5.520 1.00 93.12 74 PHE A C 1
ATOM 585 O O . PHE A 1 74 ? 12.565 0.473 -5.303 1.00 93.12 74 PHE A O 1
ATOM 592 N N . GLY A 1 75 ? 13.754 2.305 -4.757 1.00 92.38 75 GLY A N 1
ATOM 593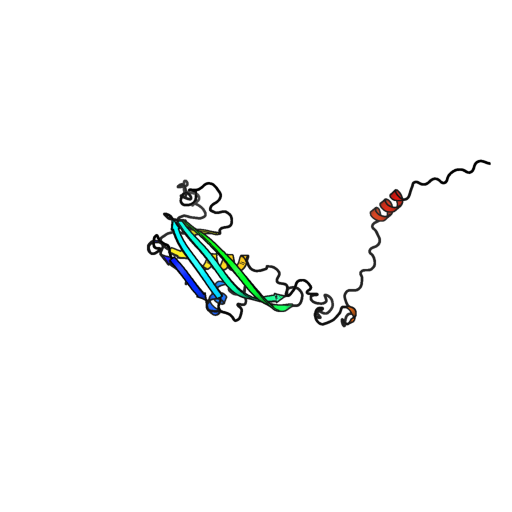 C CA . GLY A 1 75 ? 12.938 2.698 -3.612 1.00 92.38 75 GLY A CA 1
ATOM 594 C C . GLY A 1 75 ? 11.888 3.755 -3.956 1.00 92.38 75 GLY A C 1
ATOM 595 O O . GLY A 1 75 ? 12.085 4.596 -4.848 1.00 92.38 75 GLY A O 1
ATOM 596 N N . ARG A 1 76 ? 10.784 3.732 -3.212 1.00 91.19 76 ARG A N 1
ATOM 597 C CA . ARG A 1 76 ? 9.726 4.746 -3.219 1.00 91.19 76 ARG A CA 1
ATOM 598 C C . ARG A 1 76 ? 9.195 4.971 -1.808 1.00 91.19 76 ARG A C 1
ATOM 600 O O . ARG A 1 76 ? 9.402 4.155 -0.915 1.00 91.19 76 ARG A O 1
ATOM 607 N N . HIS A 1 77 ? 8.517 6.098 -1.660 1.00 92.19 77 HIS A N 1
ATOM 608 C CA . HIS A 1 77 ? 7.804 6.490 -0.458 1.00 92.19 77 HIS A CA 1
ATOM 609 C C . HIS A 1 77 ? 6.317 6.587 -0.789 1.00 92.19 77 HIS A C 1
ATOM 611 O O . HIS A 1 77 ? 5.975 7.163 -1.825 1.00 92.19 77 HIS A O 1
ATOM 617 N N . ALA A 1 78 ? 5.451 6.051 0.066 1.00 91.12 78 ALA A N 1
ATOM 618 C CA . ALA A 1 78 ? 4.008 6.248 -0.025 1.00 91.12 78 ALA A CA 1
ATOM 619 C C . ALA A 1 78 ? 3.465 6.802 1.287 1.00 91.12 78 ALA A C 1
ATOM 621 O O . ALA A 1 78 ? 3.892 6.412 2.375 1.00 91.12 78 ALA A O 1
ATOM 622 N N . ILE A 1 79 ? 2.491 7.694 1.138 1.00 93.75 79 ILE A N 1
ATOM 623 C CA . ILE A 1 79 ? 1.575 8.090 2.197 1.00 93.75 79 ILE A CA 1
ATOM 624 C C . ILE A 1 79 ? 0.241 7.446 1.833 1.00 93.75 79 ILE A C 1
ATOM 626 O O . ILE A 1 79 ? -0.353 7.789 0.812 1.00 93.75 79 ILE A O 1
ATOM 630 N N . VAL A 1 80 ? -0.172 6.473 2.633 1.00 93.62 80 VAL A N 1
ATOM 631 C CA . VAL A 1 80 ? -1.394 5.695 2.452 1.00 93.62 80 VAL A CA 1
ATOM 632 C C . VAL A 1 80 ? -2.439 6.249 3.417 1.00 93.62 80 VAL A C 1
ATOM 634 O O . VAL A 1 80 ? -2.207 6.193 4.628 1.00 93.62 80 VAL A O 1
ATOM 637 N N . PRO A 1 81 ? -3.553 6.822 2.935 1.00 92.56 81 PRO A N 1
ATOM 638 C CA . PRO A 1 81 ? -4.657 7.179 3.816 1.00 92.56 81 PRO A CA 1
ATOM 639 C C . PRO A 1 81 ? -5.260 5.900 4.403 1.00 92.56 81 PRO A C 1
ATOM 641 O O . PRO A 1 81 ? -5.427 4.925 3.681 1.00 92.56 81 PRO A O 1
ATOM 644 N N . ILE A 1 82 ? -5.572 5.914 5.698 1.00 93.00 82 ILE A N 1
ATOM 645 C CA . ILE A 1 82 ? -6.307 4.842 6.374 1.00 93.00 82 ILE A CA 1
ATOM 646 C C . ILE A 1 82 ? -7.717 5.354 6.627 1.00 93.00 82 ILE A C 1
ATOM 648 O O . ILE A 1 82 ? -7.879 6.325 7.365 1.00 93.00 82 ILE A O 1
ATOM 652 N N . GLN A 1 83 ? -8.722 4.731 6.016 1.00 92.06 83 GLN A N 1
ATOM 653 C CA . GLN A 1 83 ? -10.128 5.108 6.196 1.00 92.06 83 GLN A CA 1
ATOM 654 C C . GLN A 1 83 ? -11.009 3.860 6.266 1.00 92.06 83 GLN A C 1
ATOM 656 O O . GLN A 1 83 ? -11.345 3.276 5.235 1.00 92.06 83 GLN A O 1
ATOM 661 N N . ILE A 1 84 ? -11.364 3.439 7.482 1.00 92.31 84 ILE A N 1
ATOM 662 C CA . ILE A 1 84 ? -12.091 2.188 7.738 1.00 92.31 84 ILE A CA 1
ATOM 663 C C . ILE A 1 84 ? -13.310 2.467 8.615 1.00 92.31 84 ILE A C 1
ATOM 665 O O . ILE A 1 84 ? -13.222 3.156 9.635 1.00 92.31 84 ILE A O 1
ATOM 669 N N . VAL A 1 85 ? -14.447 1.885 8.248 1.00 90.69 85 VAL A N 1
ATOM 670 C CA . VAL A 1 85 ? -15.685 1.893 9.025 1.00 90.69 85 VAL A CA 1
ATOM 671 C C . VAL A 1 85 ? -16.021 0.466 9.435 1.00 90.69 85 VAL A C 1
ATOM 673 O O . VAL A 1 85 ? -16.296 -0.387 8.598 1.00 90.69 85 VAL A O 1
ATOM 676 N N . PHE A 1 86 ? -16.043 0.224 10.739 1.00 89.69 86 PHE A N 1
ATOM 677 C CA . PHE A 1 86 ? -16.511 -1.023 11.321 1.00 89.69 86 PHE A CA 1
ATOM 678 C C . PHE A 1 86 ? -17.993 -0.927 11.653 1.00 89.69 86 PHE A C 1
ATOM 680 O O . PHE A 1 86 ? -18.399 -0.081 12.460 1.00 89.69 86 PHE A O 1
ATOM 687 N N . ILE A 1 87 ? -18.778 -1.825 11.065 1.00 87.56 87 ILE A N 1
ATOM 688 C CA . ILE A 1 87 ? -20.224 -1.921 11.266 1.00 87.56 87 ILE A CA 1
ATOM 689 C C . ILE A 1 87 ? -20.525 -3.204 12.031 1.00 87.56 87 ILE A C 1
ATOM 691 O O . ILE A 1 87 ? -20.016 -4.275 11.701 1.00 87.56 87 ILE A O 1
ATOM 695 N N . ASN A 1 88 ? -21.338 -3.094 13.079 1.00 85.81 88 ASN A N 1
ATOM 696 C CA . ASN A 1 88 ? -21.790 -4.272 13.809 1.00 85.81 88 ASN A CA 1
ATOM 697 C C . ASN A 1 88 ? -22.802 -5.036 12.949 1.00 85.81 88 ASN A C 1
ATOM 699 O O . ASN A 1 88 ? -23.848 -4.483 12.610 1.00 85.81 88 ASN A O 1
ATOM 703 N N . GLY A 1 89 ? -22.493 -6.280 12.590 1.00 81.31 89 GLY A N 1
ATOM 704 C CA . GLY A 1 89 ? -23.370 -7.091 11.752 1.00 81.31 89 GLY A CA 1
ATOM 705 C C . GLY A 1 89 ? -22.650 -8.240 11.056 1.00 81.31 89 GLY A C 1
ATOM 706 O O . GLY A 1 89 ? -21.520 -8.594 11.398 1.00 81.31 89 GLY A O 1
ATOM 707 N N . VAL A 1 90 ? -23.333 -8.826 10.075 1.00 68.38 90 VAL A N 1
ATOM 708 C CA . VAL A 1 90 ? -22.784 -9.819 9.144 1.00 68.38 90 VAL A CA 1
ATOM 709 C C . VAL A 1 90 ? -22.852 -9.267 7.727 1.00 68.38 90 VA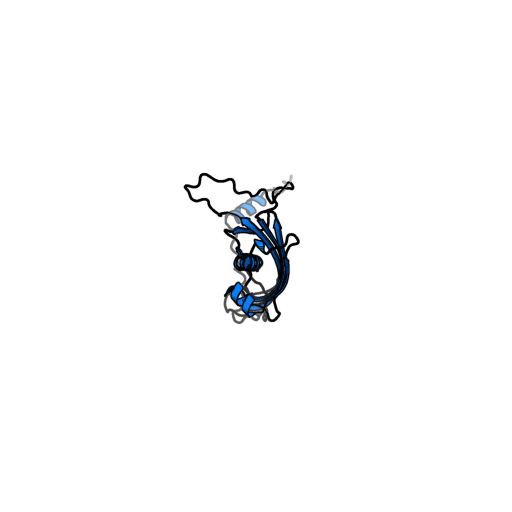L A C 1
ATOM 711 O O . VAL A 1 90 ? -23.779 -8.535 7.399 1.00 68.38 90 VAL A O 1
ATOM 714 N N . GLU A 1 91 ? -21.860 -9.612 6.910 1.00 62.81 91 GLU A N 1
ATOM 715 C CA . GLU A 1 91 ? -21.752 -9.162 5.517 1.00 62.81 91 GLU A CA 1
ATOM 716 C C . GLU A 1 91 ? -22.867 -9.738 4.632 1.00 62.81 91 GLU A C 1
ATOM 718 O O . GLU A 1 91 ? -23.425 -9.038 3.790 1.00 62.81 91 GLU A O 1
ATOM 723 N N .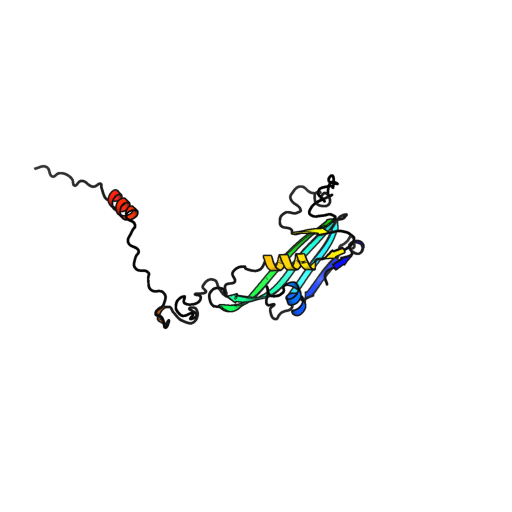 GLU A 1 92 ? -23.251 -10.991 4.882 1.00 58.56 92 GLU A N 1
ATOM 724 C CA . GLU A 1 92 ? -24.413 -11.632 4.273 1.00 58.56 92 GLU A CA 1
ATOM 725 C C . GLU A 1 92 ? -25.298 -12.229 5.382 1.00 58.56 92 GLU A C 1
ATOM 727 O O . GLU A 1 92 ? -24.792 -13.003 6.207 1.00 58.56 92 GLU A O 1
ATOM 732 N N . PRO A 1 93 ? -26.603 -11.895 5.438 1.00 52.53 93 PRO A N 1
ATOM 733 C CA . PRO A 1 93 ? -27.537 -12.602 6.304 1.00 52.53 93 PRO A CA 1
ATOM 734 C C . PRO A 1 93 ? -27.554 -14.089 5.952 1.00 52.53 93 PRO A C 1
ATOM 736 O O . PRO A 1 93 ? -27.428 -14.466 4.782 1.00 52.53 93 PRO A O 1
ATOM 739 N N . ALA A 1 94 ? -27.760 -14.948 6.953 1.00 56.22 94 ALA A N 1
ATOM 740 C CA . ALA A 1 94 ? -28.084 -16.340 6.669 1.00 56.22 94 ALA A CA 1
ATOM 741 C C . ALA A 1 94 ? -29.332 -16.388 5.759 1.00 56.22 94 ALA A C 1
ATOM 743 O O . ALA A 1 94 ? -30.223 -15.551 5.908 1.00 56.22 94 ALA A O 1
ATOM 744 N N . PRO A 1 95 ? -29.426 -17.337 4.811 1.00 57.09 95 PRO A N 1
ATOM 745 C CA . PRO A 1 95 ? -30.530 -17.394 3.844 1.00 57.09 95 PRO A CA 1
ATOM 746 C C . PRO A 1 95 ? -31.930 -17.524 4.480 1.00 57.09 95 PRO A C 1
ATOM 748 O O . PRO A 1 95 ? -32.939 -17.345 3.801 1.00 57.09 95 PRO A O 1
ATOM 751 N N . ASP A 1 96 ? -31.980 -17.855 5.765 1.00 63.00 96 ASP A N 1
ATOM 752 C CA . ASP A 1 96 ? -33.138 -18.060 6.626 1.00 63.00 96 ASP A CA 1
ATOM 753 C C . ASP A 1 96 ? -33.346 -16.941 7.669 1.00 63.00 96 ASP A C 1
ATOM 755 O O . ASP A 1 96 ? -34.272 -17.023 8.476 1.00 63.00 96 ASP A O 1
ATOM 759 N N . ASP A 1 97 ? -32.532 -15.884 7.631 1.00 58.72 97 ASP A N 1
ATOM 760 C CA . ASP A 1 97 ? -32.695 -14.693 8.463 1.00 58.72 97 ASP A CA 1
ATOM 761 C C . ASP A 1 97 ? -33.628 -13.701 7.746 1.00 58.72 97 ASP A C 1
ATOM 763 O O . ASP A 1 97 ? -33.290 -13.152 6.693 1.00 58.72 97 ASP A O 1
ATOM 767 N N . GLU A 1 98 ? -34.838 -13.493 8.280 1.00 53.88 98 GLU A N 1
ATOM 768 C CA . GLU A 1 98 ? -35.813 -12.506 7.785 1.00 53.88 98 GLU A CA 1
ATOM 769 C C . GLU A 1 98 ? -35.358 -11.080 8.151 1.00 53.88 98 GLU A C 1
ATOM 771 O O . GLU A 1 98 ? -36.058 -10.371 8.864 1.00 53.88 98 GLU A O 1
ATOM 776 N N . GLY A 1 99 ? -34.163 -10.696 7.687 1.00 48.72 99 GLY A N 1
ATOM 777 C CA . GLY A 1 99 ? -33.577 -9.357 7.722 1.00 48.72 99 GLY A CA 1
ATOM 778 C C . GLY A 1 99 ? -33.974 -8.501 8.922 1.00 48.72 99 GLY A C 1
ATOM 779 O O . GLY A 1 99 ? -34.859 -7.654 8.800 1.00 48.72 99 GLY A O 1
ATOM 780 N N . GLU A 1 100 ? -33.282 -8.649 10.054 1.00 45.06 100 GLU A N 1
ATOM 781 C CA . GLU A 1 100 ? -33.215 -7.530 10.993 1.00 45.06 100 GLU A CA 1
ATOM 782 C C . GLU A 1 100 ? -32.520 -6.368 10.269 1.00 45.06 100 GLU A C 1
ATOM 784 O O . GLU A 1 100 ? -31.403 -6.526 9.773 1.00 45.06 100 GLU A O 1
ATOM 789 N N . ASP A 1 101 ? -33.203 -5.225 10.148 1.00 47.41 101 ASP A N 1
ATOM 790 C CA . ASP A 1 101 ? -32.664 -4.004 9.548 1.00 47.41 101 ASP A CA 1
ATOM 791 C C . ASP A 1 101 ? -31.289 -3.700 10.170 1.00 47.41 101 ASP A C 1
ATOM 793 O O . ASP A 1 101 ? -31.197 -3.266 11.322 1.00 47.41 101 ASP A O 1
ATOM 797 N N . TYR A 1 102 ? -30.206 -3.956 9.426 1.00 51.41 102 TYR A N 1
ATOM 798 C CA . TYR A 1 102 ? -28.861 -3.618 9.877 1.00 51.41 102 TYR A CA 1
ATOM 799 C C . TYR A 1 102 ? -28.812 -2.111 10.103 1.00 51.41 102 TYR A C 1
ATOM 801 O O . TYR A 1 102 ? -29.011 -1.324 9.177 1.00 51.41 102 TYR A O 1
ATOM 809 N N . ASP A 1 103 ? -28.571 -1.703 11.346 1.00 49.38 103 ASP A N 1
ATOM 810 C CA . ASP A 1 103 ? -28.561 -0.299 11.729 1.00 49.38 103 ASP A CA 1
ATOM 811 C C . ASP A 1 103 ? -27.288 0.398 11.208 1.00 49.38 103 ASP A C 1
ATOM 813 O O . ASP A 1 103 ? -26.307 0.624 11.923 1.00 49.38 103 ASP A O 1
ATOM 817 N N . VAL A 1 104 ? -27.301 0.750 9.920 1.00 51.94 104 VAL A N 1
ATOM 818 C CA . VAL A 1 104 ? -26.305 1.632 9.291 1.00 51.94 104 VAL A CA 1
ATOM 819 C C . VAL A 1 104 ? -26.525 3.100 9.704 1.00 51.94 104 VAL A C 1
ATOM 821 O O . VAL A 1 104 ? -25.687 3.964 9.425 1.00 51.94 104 VAL A O 1
ATOM 824 N N . SER A 1 105 ? -27.617 3.404 10.424 1.00 50.72 105 SER A N 1
ATOM 825 C CA . SER A 1 105 ? -28.078 4.772 10.702 1.00 50.72 105 SER A CA 1
ATOM 826 C C . SER A 1 105 ? -27.121 5.579 11.586 1.00 50.72 105 SER A C 1
ATOM 828 O O . SER A 1 105 ? -27.148 6.813 11.573 1.00 50.72 105 SER A O 1
ATOM 830 N N . GLY A 1 106 ? -26.186 4.911 12.275 1.00 47.12 106 GLY A N 1
ATOM 831 C CA . GLY A 1 106 ? -25.104 5.549 13.032 1.00 47.12 106 GLY A CA 1
ATOM 832 C C . GLY A 1 106 ? -24.186 6.460 12.199 1.00 47.12 106 GLY A C 1
ATOM 833 O O . GLY A 1 106 ? -23.477 7.284 12.781 1.00 47.12 106 GLY A O 1
ATOM 834 N N . PHE A 1 107 ? -24.210 6.351 10.864 1.00 50.66 107 PHE A N 1
ATOM 835 C CA . PHE A 1 107 ? -23.471 7.222 9.939 1.00 50.66 107 PHE A CA 1
ATOM 836 C C . PHE A 1 107 ? -24.362 7.986 8.939 1.00 50.66 107 PHE A C 1
ATOM 838 O O . PHE A 1 107 ? -23.870 8.861 8.228 1.00 50.66 107 PHE A O 1
ATOM 845 N N . GLU A 1 108 ? -25.675 7.734 8.917 1.00 48.47 108 GLU A N 1
ATOM 846 C CA . GLU A 1 108 ? -26.627 8.408 8.014 1.00 48.47 108 GLU A CA 1
ATOM 847 C C . GLU A 1 108 ? -27.082 9.793 8.519 1.00 48.47 108 GLU A C 1
ATOM 849 O O . GLU A 1 108 ? -27.781 10.531 7.822 1.00 48.47 108 GLU A O 1
ATOM 854 N N . ALA A 1 109 ? -26.646 10.211 9.711 1.00 40.16 109 ALA A N 1
ATOM 855 C CA . ALA A 1 109 ? -27.021 11.486 10.320 1.00 40.16 109 ALA A CA 1
ATOM 856 C C . ALA A 1 109 ? -26.214 12.699 9.795 1.00 40.16 109 ALA A C 1
ATOM 858 O O . ALA A 1 109 ? -25.707 13.502 10.577 1.00 40.16 109 ALA A O 1
ATOM 859 N N . SER A 1 110 ? -26.093 12.846 8.472 1.00 39.31 110 SER A N 1
ATOM 860 C CA . SER A 1 110 ? -25.918 14.122 7.746 1.00 39.31 110 SER A CA 1
ATOM 861 C C . SER A 1 110 ? -25.827 13.824 6.251 1.00 39.31 110 SER A C 1
ATOM 863 O O . SER A 1 110 ? -24.779 13.419 5.774 1.00 39.31 110 SER A O 1
ATOM 865 N N . GLY A 1 111 ? -26.943 13.999 5.538 1.00 35.50 111 GLY A N 1
ATOM 866 C CA . GLY A 1 111 ? -27.127 13.779 4.098 1.00 35.50 111 GLY A CA 1
ATOM 867 C C . GLY A 1 111 ? -25.867 13.615 3.233 1.00 35.50 111 GLY A C 1
ATOM 868 O O . GLY A 1 111 ? -25.154 14.583 2.986 1.00 35.50 111 GLY A O 1
ATOM 869 N N . GLY A 1 112 ? -25.694 12.404 2.693 1.00 39.22 112 GLY A N 1
ATOM 870 C CA . GLY A 1 112 ? -24.752 12.078 1.619 1.00 39.22 112 GLY A CA 1
A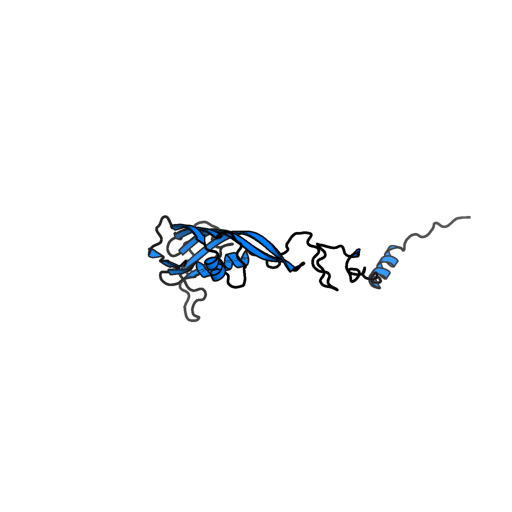TOM 871 C C . GLY A 1 112 ? -23.580 11.191 2.053 1.00 39.22 112 GLY A C 1
ATOM 872 O O . GLY A 1 112 ? -22.660 11.652 2.710 1.00 39.22 112 GLY A O 1
ATOM 873 N N . ASN A 1 113 ? -23.609 9.925 1.626 1.00 51.59 113 ASN A N 1
ATOM 874 C CA . ASN A 1 113 ? -22.443 9.067 1.363 1.00 51.59 113 ASN A CA 1
ATOM 875 C C . ASN A 1 113 ? -21.304 9.027 2.406 1.00 51.59 113 ASN A C 1
ATOM 877 O O . ASN A 1 113 ? -20.125 9.147 2.089 1.00 51.59 113 ASN A O 1
ATOM 881 N N . ALA A 1 114 ? -21.641 8.756 3.665 1.00 52.91 114 ALA A N 1
ATOM 882 C CA . ALA A 1 114 ? -20.675 8.513 4.741 1.00 52.91 114 ALA A CA 1
ATOM 883 C C . ALA A 1 114 ? -19.664 7.369 4.491 1.00 52.91 114 ALA A C 1
ATOM 885 O O . ALA A 1 114 ? -18.601 7.323 5.116 1.00 52.91 114 ALA A O 1
ATOM 886 N N . VAL A 1 115 ? -20.011 6.451 3.594 1.00 58.09 115 VAL A N 1
ATOM 887 C CA . VAL A 1 115 ? -19.289 5.206 3.310 1.00 58.09 115 VAL A CA 1
ATOM 888 C C . VAL A 1 115 ? -18.514 5.280 1.986 1.00 58.09 115 VAL A C 1
ATOM 890 O O . VAL A 1 115 ? -17.682 4.431 1.686 1.00 58.09 115 VAL A O 1
ATOM 893 N N . GLU A 1 116 ? -18.761 6.307 1.173 1.00 66.06 116 GLU A N 1
ATOM 894 C CA . GLU A 1 116 ? -18.163 6.412 -0.155 1.00 66.06 116 GLU A CA 1
ATOM 895 C C . GLU A 1 116 ? -16.663 6.696 -0.057 1.00 66.06 116 GLU A C 1
ATOM 897 O O . GLU A 1 116 ? -16.236 7.673 0.558 1.00 66.06 116 GLU A O 1
ATOM 902 N N . GLY A 1 117 ? -15.859 5.816 -0.655 1.00 72.00 117 GLY A N 1
ATOM 903 C CA . GLY A 1 117 ? -14.400 5.901 -0.610 1.00 72.00 117 GLY A CA 1
ATOM 904 C C . GLY A 1 117 ? -13.765 5.404 0.691 1.00 72.00 117 GLY A C 1
ATOM 905 O O . GLY A 1 117 ? -12.552 5.529 0.828 1.00 72.00 117 GLY A O 1
ATOM 906 N N . ARG A 1 118 ? -14.545 4.830 1.620 1.00 83.75 118 ARG A N 1
ATOM 907 C CA . ARG A 1 118 ? -14.030 4.159 2.821 1.00 83.75 118 ARG A CA 1
ATOM 908 C C . ARG A 1 118 ? -14.150 2.648 2.698 1.00 83.75 118 ARG A C 1
ATOM 910 O O . ARG A 1 118 ? -15.068 2.139 2.059 1.00 83.75 118 ARG A O 1
ATOM 917 N N . GLU A 1 119 ? -13.255 1.940 3.368 1.00 87.62 119 GLU A N 1
ATOM 918 C CA . GLU A 1 119 ? -13.375 0.498 3.538 1.00 87.62 119 GLU A CA 1
ATOM 919 C C . GLU A 1 119 ? -14.409 0.180 4.619 1.00 87.62 119 GLU A C 1
ATOM 921 O O . GLU A 1 119 ? -14.410 0.795 5.688 1.00 87.62 119 GLU A O 1
ATOM 926 N N . VAL A 1 120 ? -15.294 -0.775 4.344 1.00 88.56 120 VAL A N 1
ATOM 927 C CA . VAL A 1 120 ? -16.320 -1.227 5.288 1.00 88.56 120 VAL A CA 1
ATOM 928 C C . VAL A 1 120 ? -15.979 -2.624 5.751 1.00 88.56 120 VAL A C 1
ATOM 930 O O . VAL A 1 120 ? -15.830 -3.523 4.932 1.00 88.56 120 VAL A O 1
ATOM 933 N N . VAL A 1 121 ? -15.917 -2.808 7.065 1.00 89.50 121 VAL A N 1
ATOM 934 C CA . VAL A 1 121 ? -15.637 -4.104 7.676 1.00 89.50 121 VAL A CA 1
ATOM 935 C C . VAL A 1 121 ? -16.757 -4.445 8.647 1.00 89.50 121 VAL A C 1
ATOM 937 O O . VAL A 1 121 ? -17.046 -3.696 9.582 1.00 89.50 121 VAL A O 1
ATOM 940 N N . PHE A 1 122 ? -17.393 -5.594 8.448 1.00 87.88 122 PHE A N 1
ATOM 941 C CA . PHE A 1 122 ? -18.372 -6.105 9.400 1.00 87.88 122 PHE A CA 1
ATOM 942 C C . PHE A 1 122 ? -17.665 -6.801 10.558 1.00 87.88 122 PHE A C 1
ATOM 944 O O . PHE A 1 122 ? -16.673 -7.507 10.372 1.00 87.88 122 PHE A O 1
ATOM 951 N N . TYR A 1 123 ? -18.171 -6.605 11.771 1.00 87.06 123 TYR A N 1
ATOM 952 C CA . TYR A 1 123 ? -17.644 -7.278 12.951 1.00 87.06 123 TYR A CA 1
ATOM 953 C C . TYR A 1 123 ? -18.769 -7.824 13.829 1.00 87.06 123 TYR A C 1
ATOM 955 O O . TYR A 1 123 ? -19.885 -7.303 13.856 1.00 87.06 123 TYR A O 1
ATOM 963 N N . GLN A 1 124 ? -18.428 -8.845 14.615 1.00 83.88 124 GLN A N 1
ATOM 964 C CA . GLN A 1 124 ? -19.299 -9.419 15.633 1.00 83.88 124 GLN A CA 1
ATOM 965 C C . GLN A 1 124 ? -18.612 -9.455 17.001 1.00 83.88 124 GLN A C 1
ATOM 967 O O . GLN A 1 124 ? -17.397 -9.623 17.125 1.00 83.88 124 GLN A O 1
ATOM 972 N N . GLY A 1 125 ? -19.415 -9.335 18.058 1.00 85.19 125 GLY A N 1
ATOM 973 C CA . GLY A 1 125 ? -18.934 -9.360 19.434 1.00 85.19 125 GLY A CA 1
ATOM 974 C C . GLY A 1 125 ? -18.304 -8.036 19.865 1.00 85.19 125 GLY A C 1
ATOM 975 O O . GLY A 1 125 ? -18.837 -6.965 19.598 1.00 85.19 125 GLY A O 1
ATOM 976 N N . HIS A 1 126 ? -17.189 -8.112 20.5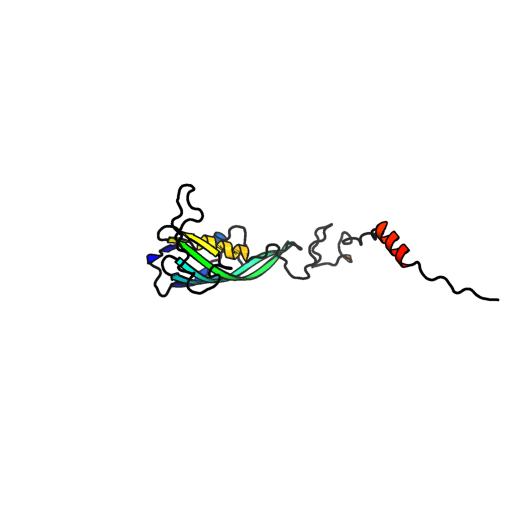95 1.00 87.25 126 HIS A N 1
ATOM 977 C CA . HIS A 1 126 ? -16.609 -6.962 21.303 1.00 87.25 126 HIS A CA 1
ATOM 978 C C . HIS A 1 126 ? -15.225 -6.550 20.795 1.00 87.25 126 HIS A C 1
ATOM 980 O O . HIS A 1 126 ? -14.564 -5.740 21.445 1.00 87.25 126 HIS A O 1
ATOM 986 N N . HIS A 1 127 ? -14.766 -7.103 19.671 1.00 88.50 127 HIS A N 1
ATOM 987 C CA . HIS A 1 127 ? -13.428 -6.850 19.145 1.00 88.50 127 HIS A CA 1
ATOM 988 C C . HIS A 1 127 ? -13.486 -6.445 17.677 1.00 88.50 127 HIS A C 1
ATOM 990 O O . HIS A 1 127 ? -14.237 -7.030 16.904 1.00 88.50 127 HIS A O 1
ATOM 996 N N . ILE A 1 128 ? -12.651 -5.477 17.314 1.00 90.19 128 ILE A N 1
ATOM 997 C CA . ILE A 1 128 ? -12.322 -5.157 15.924 1.00 90.19 128 ILE A CA 1
ATOM 998 C C . ILE A 1 128 ? -10.853 -5.481 15.683 1.00 90.19 128 ILE A C 1
ATOM 1000 O O . ILE A 1 128 ? -10.027 -5.285 16.581 1.00 90.19 128 ILE A O 1
ATOM 1004 N N . ASP A 1 129 ? -10.535 -5.968 14.490 1.00 91.31 129 ASP A N 1
ATOM 1005 C CA . ASP A 1 129 ? -9.166 -6.215 14.053 1.00 91.31 129 ASP A CA 1
ATOM 1006 C C . ASP A 1 129 ? -8.824 -5.277 12.897 1.00 91.31 129 ASP A C 1
ATOM 1008 O O . ASP A 1 129 ? -9.466 -5.319 11.850 1.00 91.31 129 ASP A O 1
ATOM 1012 N N . LEU A 1 130 ? -7.837 -4.404 13.106 1.00 91.06 130 LEU A N 1
ATOM 1013 C CA . LEU A 1 130 ? -7.391 -3.475 12.068 1.00 91.06 130 LEU A CA 1
ATOM 1014 C C . LEU A 1 130 ? -6.320 -4.085 11.163 1.00 91.06 130 LEU A C 1
ATOM 1016 O O . LEU A 1 130 ? -5.940 -3.462 10.180 1.00 91.06 130 LEU A O 1
ATOM 1020 N N . GLU A 1 131 ? -5.793 -5.261 11.504 1.00 90.25 131 GLU A N 1
ATOM 1021 C CA . GLU A 1 131 ? -4.635 -5.834 10.825 1.00 90.25 131 GLU A CA 1
ATOM 1022 C C . GLU A 1 131 ? -4.913 -6.103 9.341 1.00 90.25 131 GLU A C 1
ATOM 1024 O O . GLU A 1 131 ? -4.203 -5.588 8.480 1.00 90.25 131 GLU A O 1
ATOM 1029 N N . ALA A 1 132 ? -5.988 -6.837 9.050 1.00 89.69 132 ALA A N 1
ATOM 1030 C CA . ALA A 1 132 ? -6.411 -7.142 7.688 1.00 89.69 132 ALA A CA 1
ATOM 1031 C C . ALA A 1 132 ? -6.761 -5.890 6.854 1.00 89.69 132 ALA A C 1
ATOM 1033 O O . ALA A 1 132 ? -6.136 -5.718 5.805 1.00 89.69 132 ALA A O 1
ATOM 1034 N N . PRO A 1 133 ? -7.660 -4.987 7.299 1.00 91.94 133 PRO A N 1
ATOM 1035 C CA . PRO A 1 133 ? -8.037 -3.830 6.485 1.00 91.94 133 PRO A CA 1
ATOM 1036 C C . PRO A 1 133 ? -6.879 -2.842 6.278 1.00 91.94 133 PRO A C 1
ATOM 1038 O O . PRO A 1 133 ? -6.685 -2.316 5.186 1.00 91.94 133 PRO A O 1
ATOM 1041 N N . ILE A 1 134 ? -6.007 -2.638 7.278 1.00 90.56 134 ILE A N 1
ATOM 1042 C CA . ILE A 1 134 ? -4.802 -1.812 7.080 1.00 90.56 134 ILE A CA 1
ATOM 1043 C C . ILE A 1 134 ? -3.893 -2.431 6.013 1.00 90.56 134 ILE A C 1
ATOM 1045 O O . ILE A 1 134 ? -3.403 -1.712 5.139 1.00 90.56 134 ILE A O 1
ATOM 1049 N N . SER A 1 135 ? -3.656 -3.745 6.066 1.00 90.06 135 SER A N 1
ATOM 1050 C CA . SER A 1 135 ? -2.860 -4.432 5.046 1.00 90.06 135 SER A CA 1
ATOM 1051 C C . SER A 1 135 ? -3.475 -4.297 3.653 1.00 90.06 135 SER A C 1
ATOM 1053 O O . SER A 1 135 ? -2.744 -4.039 2.696 1.00 90.06 135 SER A O 1
ATOM 1055 N N . GLU A 1 136 ? -4.797 -4.411 3.534 1.00 90.62 136 GLU A N 1
ATOM 1056 C CA . GLU A 1 136 ? -5.512 -4.244 2.269 1.00 90.62 136 GLU A CA 1
ATOM 1057 C C . GLU A 1 136 ? -5.344 -2.831 1.691 1.00 90.62 136 GLU A C 1
ATOM 1059 O O . GLU A 1 136 ? -4.903 -2.691 0.547 1.00 90.62 136 GLU A O 1
ATOM 1064 N N . GLN A 1 137 ? -5.573 -1.778 2.486 1.00 91.06 137 GLN A N 1
ATOM 1065 C CA . GLN A 1 137 ? -5.390 -0.396 2.017 1.00 91.06 137 GLN A CA 1
ATOM 1066 C C . GLN A 1 137 ? -3.954 -0.103 1.587 1.00 91.06 137 GLN A C 1
ATOM 1068 O O . GLN A 1 137 ? -3.736 0.606 0.602 1.00 91.06 137 GLN A O 1
ATOM 1073 N N . ILE A 1 138 ? -2.961 -0.673 2.279 1.00 89.50 138 ILE A N 1
ATOM 1074 C CA . ILE A 1 138 ? -1.565 -0.555 1.853 1.00 89.50 138 ILE A CA 1
ATOM 1075 C C . ILE A 1 138 ? -1.374 -1.215 0.489 1.00 89.50 138 ILE A C 1
ATOM 1077 O O . ILE A 1 138 ? -0.821 -0.576 -0.402 1.00 89.50 138 ILE A O 1
ATOM 1081 N N . VAL A 1 139 ? -1.825 -2.460 0.305 1.00 89.50 139 VAL A N 1
ATOM 1082 C CA . VAL A 1 139 ? -1.668 -3.187 -0.966 1.00 89.50 139 VAL A CA 1
ATOM 1083 C C . VAL A 1 139 ? -2.336 -2.440 -2.121 1.00 89.50 139 VAL A C 1
ATOM 1085 O O . VAL A 1 139 ? -1.721 -2.292 -3.175 1.00 89.50 139 VAL A O 1
ATOM 1088 N N . LEU A 1 140 ? -3.541 -1.907 -1.909 1.00 89.50 140 LEU A N 1
ATOM 1089 C CA . LEU A 1 140 ? -4.284 -1.140 -2.914 1.00 89.50 140 LEU A CA 1
ATOM 1090 C C . LEU A 1 140 ? -3.635 0.209 -3.260 1.00 89.50 140 LEU A C 1
ATOM 1092 O O . LEU A 1 140 ? -3.794 0.703 -4.375 1.00 89.50 140 LEU A O 1
ATOM 1096 N N . ALA A 1 141 ? -2.896 0.815 -2.329 1.00 88.69 141 ALA A N 1
ATOM 1097 C CA . ALA A 1 141 ? -2.188 2.070 -2.571 1.00 88.69 141 ALA A CA 1
ATOM 1098 C C . ALA A 1 141 ? -0.858 1.890 -3.326 1.00 88.69 141 ALA A C 1
ATOM 1100 O O . ALA A 1 141 ? -0.267 2.873 -3.789 1.00 88.69 141 ALA A O 1
ATOM 1101 N N . LEU A 1 142 ? -0.352 0.658 -3.437 1.00 88.00 142 LEU A N 1
ATOM 1102 C CA . LEU A 1 142 ? 0.899 0.371 -4.129 1.00 88.00 142 LEU A CA 1
ATOM 1103 C C . LEU A 1 142 ? 0.704 0.316 -5.654 1.00 88.00 142 LEU A C 1
ATOM 1105 O O . LEU A 1 142 ? -0.336 -0.110 -6.150 1.00 88.00 142 LEU A O 1
ATOM 1109 N N . PRO A 1 143 ? 1.720 0.719 -6.439 1.00 87.19 143 PRO A N 1
ATOM 1110 C CA . PRO A 1 143 ? 1.644 0.650 -7.891 1.00 87.19 143 PRO A CA 1
ATOM 1111 C C . PRO A 1 143 ? 1.642 -0.805 -8.382 1.00 87.19 143 PRO A C 1
ATOM 1113 O O . PRO A 1 143 ? 2.606 -1.533 -8.155 1.00 87.19 143 PRO A O 1
ATOM 1116 N N . GLU A 1 144 ? 0.628 -1.187 -9.161 1.00 85.06 144 GLU A N 1
ATOM 1117 C CA . GLU A 1 144 ? 0.553 -2.512 -9.802 1.00 85.06 144 GLU A CA 1
ATOM 1118 C C . GLU A 1 144 ? 1.724 -2.776 -10.767 1.00 85.06 144 GLU A C 1
ATOM 1120 O O . GLU A 1 144 ? 2.217 -3.898 -10.878 1.00 85.06 144 GLU A O 1
ATOM 1125 N N . TRP A 1 145 ? 2.189 -1.735 -11.472 1.00 89.12 145 TRP A N 1
ATOM 1126 C CA . TRP A 1 145 ? 3.298 -1.827 -12.425 1.00 89.12 145 TRP A CA 1
ATOM 1127 C C . TRP A 1 145 ? 4.424 -0.837 -12.091 1.00 89.12 145 TRP A C 1
ATOM 1129 O O . TRP A 1 145 ? 4.485 0.266 -12.647 1.00 89.12 145 TRP A O 1
ATOM 1139 N N . PRO A 1 146 ? 5.336 -1.195 -11.171 1.00 90.88 146 PRO A N 1
ATOM 1140 C CA . PRO A 1 146 ? 6.369 -0.286 -10.697 1.00 90.88 146 PRO A CA 1
ATOM 1141 C C . PRO A 1 146 ? 7.403 0.023 -11.791 1.00 90.88 146 PRO A C 1
ATOM 1143 O O . PRO A 1 146 ? 8.044 -0.867 -12.356 1.00 90.88 146 PRO A O 1
ATOM 1146 N N . VAL A 1 147 ? 7.629 1.315 -12.057 1.00 94.00 147 VAL A N 1
ATOM 1147 C CA . VAL A 1 147 ? 8.671 1.795 -12.980 1.00 94.00 147 VAL A CA 1
ATOM 1148 C C . VAL A 1 147 ? 9.634 2.738 -12.253 1.00 94.00 147 VAL A C 1
ATOM 1150 O O . VAL A 1 147 ? 9.223 3.674 -11.566 1.00 94.00 147 VAL A O 1
ATOM 1153 N N . CYS A 1 148 ? 10.941 2.515 -12.429 1.00 94.19 148 CYS A N 1
ATOM 1154 C CA . CYS A 1 148 ? 11.982 3.252 -11.705 1.00 94.19 148 CYS A CA 1
ATOM 1155 C C . CYS A 1 148 ? 12.052 4.752 -12.047 1.00 94.19 148 CYS A C 1
ATOM 1157 O O . CYS A 1 148 ? 12.540 5.529 -11.224 1.00 94.19 148 CYS A O 1
ATOM 1159 N N . ARG A 1 149 ? 11.553 5.168 -13.219 1.00 93.25 149 ARG A N 1
ATOM 1160 C CA . ARG A 1 149 ? 11.414 6.564 -13.680 1.00 93.25 149 ARG A CA 1
ATOM 1161 C C . ARG A 1 149 ? 10.551 6.632 -14.943 1.00 93.25 149 ARG A C 1
ATOM 1163 O O . ARG A 1 149 ? 10.483 5.641 -15.671 1.00 93.25 149 ARG A O 1
ATOM 1170 N N . GLU A 1 150 ? 9.957 7.787 -15.230 1.00 90.44 150 GLU A N 1
ATOM 1171 C CA . GLU A 1 150 ? 9.052 7.983 -16.377 1.00 90.44 150 GLU A CA 1
ATOM 1172 C C . GLU A 1 150 ? 9.718 7.613 -17.715 1.00 90.44 150 GLU A C 1
ATOM 1174 O O . GLU A 1 150 ? 9.174 6.833 -18.500 1.00 90.44 150 GLU A O 1
ATOM 1179 N N . GLU A 1 151 ? 10.965 8.042 -17.933 1.00 93.19 151 GLU A N 1
ATOM 1180 C CA . GLU A 1 151 ? 11.722 7.782 -19.166 1.00 93.19 151 GLU A CA 1
ATOM 1181 C C . GLU A 1 151 ? 12.570 6.500 -19.104 1.00 93.19 151 GLU A C 1
ATOM 1183 O O . GLU A 1 151 ? 13.591 6.381 -19.792 1.00 93.19 151 GLU A O 1
ATOM 1188 N N . CYS A 1 152 ? 12.213 5.532 -18.253 1.00 94.31 152 CYS A N 1
ATOM 1189 C CA . CYS A 1 152 ? 12.916 4.251 -18.197 1.00 94.31 152 CYS A CA 1
ATOM 1190 C C . CYS A 1 152 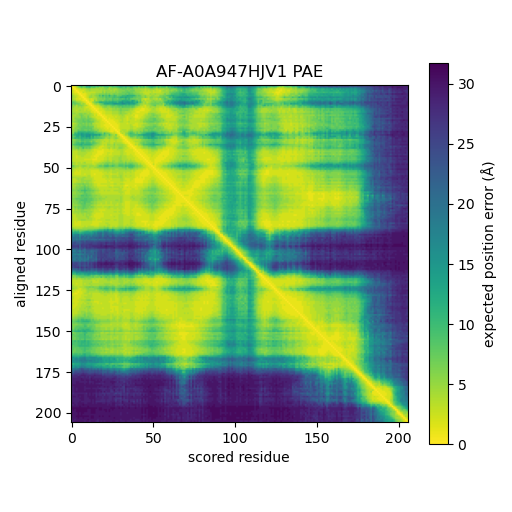? 12.870 3.585 -19.575 1.00 94.31 152 CYS A C 1
ATOM 1192 O O . CYS A 1 152 ? 11.798 3.312 -20.083 1.00 94.31 152 CYS A O 1
ATOM 1194 N N . ARG A 1 153 ? 14.008 3.290 -20.202 1.00 92.44 153 ARG A N 1
ATOM 1195 C CA . ARG A 1 153 ? 14.040 2.677 -21.544 1.00 92.44 153 ARG A CA 1
ATOM 1196 C C . ARG A 1 153 ? 13.842 1.158 -21.521 1.00 92.44 153 ARG A C 1
ATOM 1198 O O . ARG A 1 153 ? 13.570 0.565 -22.556 1.00 92.44 153 ARG A O 1
ATOM 1205 N N . GLY A 1 154 ? 13.899 0.552 -20.338 1.00 94.06 154 GLY A N 1
ATOM 1206 C CA . GLY A 1 154 ? 13.688 -0.875 -20.129 1.00 94.06 154 GLY A CA 1
ATOM 1207 C C . GLY A 1 154 ? 14.830 -1.756 -20.631 1.00 94.06 154 GLY A C 1
ATOM 1208 O O . GLY A 1 154 ? 15.932 -1.281 -20.906 1.00 94.06 154 GLY A O 1
ATOM 1209 N N . LEU A 1 155 ? 14.570 -3.056 -20.710 1.00 93.56 155 LEU A N 1
ATOM 1210 C CA . LEU A 1 155 ? 15.483 -4.029 -21.299 1.00 93.56 155 LEU A CA 1
ATOM 1211 C C . LEU A 1 155 ? 15.252 -4.149 -22.808 1.00 93.56 155 LEU A C 1
ATOM 1213 O O . LEU A 1 155 ? 14.129 -4.052 -23.301 1.00 93.56 155 LEU A O 1
ATOM 1217 N N . CYS A 1 156 ? 16.322 -4.428 -23.546 1.00 91.38 156 CYS A N 1
ATOM 1218 C CA . CYS A 1 156 ? 16.223 -4.825 -24.941 1.00 91.38 156 CYS A CA 1
ATOM 1219 C C . CYS A 1 156 ? 15.466 -6.156 -25.062 1.00 91.38 156 CYS A C 1
ATOM 1221 O O . CYS A 1 156 ? 15.906 -7.167 -24.517 1.00 91.38 156 CYS A O 1
ATOM 1223 N N . VAL A 1 157 ? 14.390 -6.188 -25.853 1.00 88.50 157 VAL A N 1
ATOM 1224 C CA . VAL A 1 157 ? 13.560 -7.394 -26.060 1.00 88.50 157 VAL A CA 1
ATOM 1225 C C . VAL A 1 157 ? 14.300 -8.553 -26.738 1.00 88.50 157 VAL A C 1
ATOM 1227 O O . VAL A 1 157 ? 13.844 -9.689 -26.683 1.00 88.50 157 VAL A O 1
ATOM 1230 N N . HIS A 1 158 ? 15.438 -8.284 -27.384 1.00 89.19 158 HIS A N 1
ATOM 1231 C CA . HIS A 1 158 ? 16.218 -9.298 -28.095 1.00 89.19 158 HIS A CA 1
ATOM 1232 C C . HIS A 1 158 ? 17.355 -9.892 -27.263 1.00 89.19 158 HIS A C 1
ATOM 1234 O O . HIS A 1 158 ? 17.666 -11.067 -27.425 1.00 89.19 158 HIS A O 1
ATOM 1240 N N . CYS A 1 159 ? 18.009 -9.094 -26.412 1.00 92.06 159 CYS A N 1
ATOM 1241 C CA . CYS A 1 159 ? 19.210 -9.535 -25.694 1.00 92.06 159 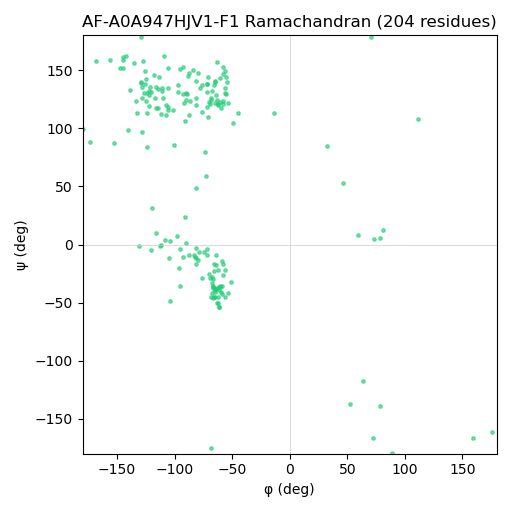CYS A CA 1
ATOM 1242 C C . CYS A 1 159 ? 19.196 -9.259 -24.187 1.00 92.06 159 CYS A C 1
ATOM 1244 O O . CYS A 1 159 ? 20.170 -9.576 -23.515 1.00 92.06 159 CYS A O 1
ATOM 1246 N N . GLY A 1 160 ? 18.144 -8.633 -23.655 1.00 90.94 160 GLY A N 1
ATOM 1247 C CA . GLY A 1 160 ? 18.002 -8.353 -22.225 1.00 90.94 160 GLY A CA 1
ATOM 1248 C C . GLY A 1 160 ? 18.900 -7.238 -21.682 1.00 90.94 160 GLY A C 1
ATOM 1249 O O . GLY A 1 160 ? 18.887 -6.995 -20.482 1.00 90.94 160 GLY A O 1
ATOM 1250 N N . GLN A 1 161 ? 19.671 -6.537 -22.520 1.00 93.31 161 GLN A N 1
ATOM 1251 C CA . GLN A 1 161 ? 20.552 -5.466 -22.045 1.00 93.31 161 GLN A CA 1
ATOM 1252 C C . GLN A 1 161 ? 19.742 -4.239 -21.612 1.00 93.31 161 GLN A C 1
ATOM 1254 O O . GLN A 1 161 ? 18.809 -3.831 -22.304 1.00 93.31 161 GLN A O 1
ATOM 1259 N N . ASN A 1 162 ? 20.122 -3.622 -20.492 1.00 93.69 162 ASN A N 1
ATOM 1260 C CA . ASN A 1 162 ? 19.442 -2.442 -19.966 1.00 93.69 162 ASN A CA 1
ATOM 1261 C C . ASN A 1 162 ? 19.699 -1.200 -20.837 1.00 93.69 162 ASN A C 1
ATOM 1263 O O . ASN A 1 162 ? 20.791 -0.626 -20.835 1.00 93.69 162 ASN A O 1
ATOM 1267 N N . LEU A 1 163 ? 18.660 -0.743 -21.539 1.00 92.56 163 LEU A N 1
ATOM 1268 C CA . LEU A 1 163 ? 18.697 0.408 -22.442 1.00 92.56 163 LEU A CA 1
ATOM 1269 C C . LEU A 1 163 ? 18.813 1.747 -21.704 1.00 92.56 163 LEU A C 1
ATOM 1271 O O . LEU A 1 163 ? 18.931 2.787 -22.343 1.00 92.56 163 LEU A O 1
ATOM 1275 N N . ASN A 1 164 ? 18.792 1.761 -20.369 1.00 93.69 164 ASN A N 1
ATOM 1276 C CA . ASN A 1 164 ? 19.121 2.955 -19.593 1.00 93.69 164 ASN A CA 1
ATOM 1277 C C . ASN A 1 164 ? 20.631 3.226 -19.546 1.00 93.69 164 ASN A C 1
ATOM 1279 O O . ASN A 1 164 ? 21.023 4.387 -19.446 1.00 93.69 164 ASN A O 1
ATOM 1283 N N . LEU A 1 165 ? 21.453 2.176 -19.640 1.00 92.62 165 LEU A N 1
ATOM 1284 C CA . LEU A 1 165 ? 22.916 2.246 -19.521 1.00 92.62 165 LEU A CA 1
ATOM 1285 C C . LEU A 1 165 ? 23.618 2.338 -20.880 1.00 92.62 165 LEU A C 1
ATOM 1287 O O . LEU A 1 165 ? 24.765 2.767 -20.966 1.00 92.62 165 LEU A O 1
ATOM 1291 N N . ILE A 1 166 ? 22.927 1.930 -21.943 1.00 89.00 166 ILE A N 1
ATOM 1292 C CA . ILE A 1 166 ? 23.430 1.928 -23.318 1.00 89.00 166 ILE A CA 1
ATOM 1293 C C . ILE A 1 166 ? 22.432 2.613 -24.263 1.00 89.00 166 ILE A C 1
ATOM 1295 O O . ILE A 1 166 ? 21.369 3.079 -23.848 1.00 89.00 166 ILE A O 1
ATOM 1299 N N . THR A 1 167 ? 22.768 2.717 -25.546 1.00 83.12 167 THR A N 1
ATOM 1300 C CA . THR A 1 167 ? 21.832 3.158 -26.589 1.00 83.12 167 THR A CA 1
ATOM 1301 C C . THR A 1 167 ? 21.466 1.976 -27.477 1.00 83.12 167 THR A C 1
ATOM 1303 O O . THR A 1 167 ? 22.164 0.964 -27.498 1.00 83.12 167 THR A O 1
ATOM 1306 N N . GLU A 1 168 ? 20.376 2.085 -28.235 1.00 78.56 168 GLU A N 1
ATOM 1307 C CA . GLU A 1 168 ? 19.987 1.036 -29.189 1.00 78.56 168 GLU A CA 1
ATOM 1308 C C . GLU A 1 168 ? 21.086 0.777 -30.229 1.00 78.56 168 GLU A C 1
ATOM 1310 O O . GLU A 1 168 ? 21.352 -0.371 -30.575 1.00 78.56 168 GLU A O 1
ATOM 1315 N N . ALA A 1 169 ? 21.795 1.832 -30.641 1.00 80.12 169 ALA A N 1
ATOM 1316 C CA . ALA A 1 169 ? 22.913 1.751 -31.576 1.00 80.12 169 ALA A CA 1
ATOM 1317 C C . ALA A 1 169 ? 24.135 1.009 -31.005 1.00 80.12 169 ALA A C 1
ATOM 1319 O O . ALA A 1 169 ? 24.879 0.393 -31.763 1.00 80.12 169 ALA A O 1
ATOM 1320 N N . THR A 1 170 ? 24.353 1.059 -29.685 1.00 85.69 170 THR A N 1
ATOM 1321 C CA . THR A 1 170 ? 25.451 0.342 -29.011 1.00 85.69 170 THR A CA 1
ATOM 1322 C C . THR A 1 170 ? 25.008 -0.983 -28.396 1.00 85.69 170 THR A C 1
ATOM 1324 O O . THR A 1 170 ? 25.787 -1.647 -27.711 1.00 85.69 170 THR A O 1
ATOM 1327 N N . CYS A 1 171 ? 23.767 -1.399 -28.651 1.00 87.62 171 CYS A N 1
ATOM 1328 C CA . CYS A 1 171 ? 23.252 -2.673 -28.188 1.00 87.62 171 CYS A CA 1
ATOM 1329 C C . CYS A 1 171 ? 23.901 -3.824 -28.979 1.00 87.62 171 CYS A C 1
ATOM 1331 O O . CYS A 1 171 ? 23.881 -3.783 -30.210 1.00 87.62 171 CYS A O 1
ATOM 1333 N N . PRO A 1 172 ? 24.416 -4.887 -28.329 1.00 84.62 172 PRO A N 1
ATOM 1334 C CA . PRO A 1 172 ? 25.113 -5.981 -29.019 1.00 84.62 172 PRO A CA 1
ATOM 1335 C C . PRO A 1 172 ? 24.279 -6.684 -30.100 1.00 84.62 172 PRO A C 1
ATOM 1337 O O . PRO A 1 172 ? 24.823 -7.238 -31.049 1.00 84.62 172 PRO A O 1
ATOM 1340 N N . CYS A 1 173 ? 22.951 -6.654 -29.970 1.00 86.44 173 CYS A N 1
ATOM 1341 C CA . CYS A 1 173 ? 22.018 -7.212 -30.948 1.00 86.44 173 CYS A CA 1
ATOM 1342 C C . CYS A 1 173 ? 21.573 -6.220 -32.043 1.00 86.44 173 CYS A C 1
ATOM 1344 O O . CYS A 1 173 ? 20.743 -6.582 -32.874 1.00 86.44 173 CYS A O 1
ATOM 1346 N N . GLY A 1 174 ? 22.073 -4.978 -32.034 1.00 78.06 174 GLY A N 1
ATOM 1347 C CA . GLY A 1 174 ? 21.712 -3.921 -32.987 1.00 78.06 174 GLY A CA 1
ATOM 1348 C C . GLY A 1 174 ? 20.405 -3.172 -32.694 1.00 78.06 174 GLY A C 1
ATOM 1349 O O . GLY A 1 174 ? 19.924 -2.459 -33.569 1.00 78.06 174 GLY A O 1
ATOM 1350 N N . GLY A 1 175 ? 19.834 -3.332 -31.493 1.00 71.06 175 GLY A N 1
ATOM 1351 C CA . GLY A 1 175 ? 18.579 -2.687 -31.080 1.00 71.06 175 GLY A CA 1
ATOM 1352 C C . GLY A 1 175 ? 17.326 -3.247 -31.778 1.00 71.06 175 GLY A C 1
ATOM 1353 O O . GLY A 1 175 ? 17.431 -4.169 -32.594 1.00 71.06 175 GLY A O 1
ATOM 1354 N N . PRO A 1 176 ? 16.120 -2.743 -31.445 1.00 63.41 176 PRO A N 1
ATOM 1355 C CA . PRO A 1 176 ? 14.921 -3.040 -32.221 1.00 63.41 176 PRO A CA 1
ATOM 1356 C C . PRO A 1 176 ? 15.108 -2.494 -33.643 1.00 63.41 176 PRO A C 1
ATOM 1358 O O . PRO A 1 176 ? 15.333 -1.302 -33.845 1.00 63.41 176 PRO A O 1
ATOM 1361 N N . LYS A 1 177 ? 15.051 -3.368 -34.654 1.00 60.25 177 LYS A N 1
ATOM 1362 C CA . LYS A 1 177 ? 15.122 -2.913 -36.049 1.00 60.25 177 LYS A CA 1
ATOM 1363 C C . LYS A 1 177 ? 13.884 -2.065 -36.357 1.00 60.25 177 LYS A C 1
ATOM 1365 O O . LYS A 1 177 ? 12.794 -2.471 -35.950 1.00 60.25 177 LYS A O 1
ATOM 1370 N N . PRO A 1 178 ? 14.009 -0.948 -37.102 1.00 57.12 178 PRO A N 1
ATOM 1371 C CA . PRO A 1 178 ? 12.837 -0.264 -37.628 1.00 57.12 178 PRO A CA 1
ATOM 1372 C C . PRO A 1 178 ? 12.009 -1.287 -38.404 1.00 57.12 178 PRO A C 1
ATOM 1374 O O . PRO A 1 178 ? 12.522 -1.957 -39.306 1.00 57.12 178 PRO A O 1
ATOM 1377 N N . GLU A 1 179 ? 10.756 -1.465 -37.991 1.00 53.16 179 GLU A N 1
ATOM 1378 C CA . GLU A 1 179 ? 9.834 -2.374 -38.656 1.00 53.16 179 GLU A CA 1
ATOM 1379 C C . GLU A 1 179 ? 9.755 -1.948 -40.133 1.00 53.16 179 GLU A C 1
ATOM 1381 O O . GLU A 1 179 ? 9.610 -0.749 -40.409 1.00 53.16 179 GLU A O 1
ATOM 1386 N N . PRO A 1 180 ? 9.915 -2.866 -41.107 1.00 54.12 180 PRO A N 1
ATOM 1387 C CA . PRO A 1 180 ? 9.738 -2.499 -42.503 1.00 54.12 180 PRO A CA 1
ATOM 1388 C C . PRO A 1 180 ? 8.350 -1.881 -42.645 1.00 54.12 180 PRO A C 1
ATOM 1390 O O . PRO A 1 180 ? 7.377 -2.463 -42.162 1.00 54.12 180 PRO A O 1
ATOM 1393 N N . ALA A 1 181 ? 8.276 -0.698 -43.267 1.00 61.72 181 ALA A N 1
ATOM 1394 C CA . ALA A 1 181 ? 7.030 0.039 -43.432 1.00 61.72 181 ALA A CA 1
ATOM 1395 C C . ALA A 1 181 ? 5.933 -0.926 -43.885 1.00 61.72 181 ALA A C 1
ATOM 1397 O O . ALA A 1 181 ? 6.012 -1.509 -44.971 1.00 61.72 181 ALA A O 1
ATOM 1398 N N . ARG A 1 182 ? 4.944 -1.151 -43.013 1.00 60.09 182 ARG A N 1
ATOM 1399 C CA . ARG A 1 182 ? 3.838 -2.054 -43.314 1.00 60.09 182 ARG A CA 1
ATOM 1400 C C . ARG A 1 182 ? 3.184 -1.508 -44.584 1.00 60.09 182 ARG A C 1
ATOM 1402 O O . ARG A 1 182 ? 2.837 -0.323 -44.596 1.00 60.09 182 ARG A O 1
ATOM 1409 N N . PRO A 1 183 ? 3.061 -2.300 -45.666 1.00 65.62 183 PRO A N 1
ATOM 1410 C CA . PRO A 1 183 ? 2.444 -1.792 -46.878 1.00 65.62 183 PRO A CA 1
ATOM 1411 C C . PRO A 1 183 ? 1.044 -1.282 -46.515 1.00 65.62 183 PRO A C 1
ATOM 1413 O O . PRO A 1 183 ? 0.344 -1.956 -45.745 1.00 65.62 183 PRO A O 1
ATOM 1416 N N . PRO A 1 184 ? 0.642 -0.092 -47.000 1.00 69.94 184 PRO A N 1
ATOM 1417 C CA . PRO A 1 184 ? -0.668 0.453 -46.684 1.00 69.94 184 PRO A CA 1
ATOM 1418 C C . PRO A 1 184 ? -1.735 -0.577 -47.049 1.00 69.94 184 PRO A C 1
ATOM 1420 O O . PRO A 1 184 ? -1.631 -1.276 -48.062 1.00 69.94 184 PRO A O 1
ATOM 1423 N N . SER A 1 185 ? -2.758 -0.704 -46.203 1.00 76.06 185 SER A N 1
ATOM 1424 C CA . SER A 1 185 ? -3.860 -1.618 -46.489 1.00 76.06 185 SER A CA 1
ATOM 1425 C C . SER A 1 185 ? -4.474 -1.268 -47.848 1.00 76.06 185 SER A C 1
ATOM 1427 O O . SER A 1 185 ? -4.500 -0.102 -48.247 1.00 76.06 185 SER A O 1
ATOM 1429 N N . LYS A 1 186 ? -5.012 -2.264 -48.566 1.00 70.44 186 LYS A N 1
ATOM 1430 C CA . LYS A 1 186 ? -5.713 -2.022 -49.844 1.00 70.44 186 LYS A CA 1
ATOM 1431 C C . LYS A 1 186 ? -6.786 -0.932 -49.709 1.00 70.44 186 LYS A C 1
ATOM 1433 O O . LYS A 1 186 ? -7.003 -0.173 -50.645 1.00 70.44 186 LYS A O 1
ATOM 1438 N N . LEU A 1 187 ? -7.402 -0.833 -48.529 1.00 68.56 187 LEU A N 1
ATOM 1439 C CA . LEU A 1 187 ? -8.379 0.194 -48.187 1.00 68.56 187 LEU A CA 1
ATOM 1440 C C . LEU A 1 187 ? -7.748 1.591 -48.079 1.00 68.56 187 LEU A C 1
ATOM 1442 O O . LEU A 1 187 ? -8.282 2.534 -48.648 1.00 68.56 187 LEU A O 1
ATOM 1446 N N . ALA A 1 188 ? -6.597 1.724 -47.413 1.00 67.19 188 ALA A N 1
ATOM 1447 C CA . ALA A 1 188 ? -5.871 2.992 -47.322 1.00 67.19 188 ALA A CA 1
ATOM 1448 C C . ALA A 1 188 ? -5.375 3.472 -48.699 1.00 67.19 188 ALA A C 1
ATOM 1450 O O . ALA A 1 188 ? -5.462 4.660 -49.004 1.00 67.19 188 ALA A O 1
ATOM 1451 N N . VAL A 1 189 ? -4.926 2.547 -49.556 1.00 72.88 189 VAL A N 1
ATOM 1452 C CA . VAL A 1 189 ? -4.538 2.854 -50.945 1.00 72.88 189 VAL A CA 1
ATOM 1453 C C . VAL A 1 189 ? -5.745 3.312 -51.769 1.00 72.88 189 VAL A C 1
ATOM 1455 O O . VAL A 1 189 ? -5.659 4.313 -52.479 1.00 72.88 189 VAL A O 1
ATOM 1458 N N . ALA A 1 190 ? -6.882 2.620 -51.654 1.00 70.88 190 ALA A N 1
ATOM 1459 C CA . ALA A 1 190 ? -8.106 2.978 -52.369 1.00 70.88 190 ALA A CA 1
ATOM 1460 C C . ALA A 1 190 ? -8.671 4.339 -51.921 1.00 70.88 190 ALA A C 1
ATOM 1462 O O . ALA A 1 190 ? -9.107 5.125 -52.759 1.00 70.88 190 ALA A O 1
ATOM 1463 N N . LEU A 1 191 ? -8.614 4.644 -50.620 1.00 67.25 191 LEU A N 1
ATOM 1464 C CA . LEU A 1 191 ? -9.090 5.913 -50.068 1.00 67.25 191 LEU A CA 1
ATOM 1465 C C . LEU A 1 191 ? -8.224 7.095 -50.533 1.00 67.25 191 LEU A C 1
ATOM 1467 O O . LEU A 1 191 ? -8.756 8.130 -50.919 1.00 67.25 191 LEU A O 1
ATOM 1471 N N . ALA A 1 192 ? -6.898 6.931 -50.568 1.00 67.00 192 ALA A N 1
ATOM 1472 C CA . ALA A 1 192 ? -5.985 7.962 -51.065 1.00 67.00 192 ALA A CA 1
ATOM 1473 C C . ALA A 1 192 ? -6.174 8.246 -52.567 1.00 67.00 192 ALA A C 1
ATOM 1475 O O . ALA A 1 192 ? -6.133 9.404 -52.978 1.00 67.00 192 ALA A O 1
ATOM 1476 N N . ALA A 1 193 ? -6.433 7.209 -53.373 1.00 70.81 193 ALA A N 1
ATOM 1477 C CA . ALA A 1 193 ? -6.727 7.360 -54.799 1.00 70.81 193 ALA A CA 1
ATOM 1478 C C . ALA A 1 193 ? -8.067 8.076 -55.050 1.00 70.81 193 ALA A C 1
ATOM 1480 O O . ALA A 1 193 ? -8.168 8.881 -55.973 1.00 70.81 193 ALA A O 1
ATOM 1481 N N . ALA A 1 194 ? -9.077 7.830 -54.210 1.00 66.38 194 ALA A N 1
ATOM 1482 C CA . ALA A 1 194 ? -10.376 8.497 -54.306 1.00 66.38 194 ALA A CA 1
ATOM 1483 C C . ALA A 1 194 ? -10.314 9.994 -53.947 1.00 66.38 194 ALA A C 1
ATOM 1485 O O . ALA A 1 194 ? -11.086 10.782 -54.480 1.00 66.38 194 ALA A O 1
ATOM 1486 N N . LEU A 1 195 ? -9.381 10.402 -53.080 1.00 64.88 195 LEU A N 1
ATOM 1487 C CA . LEU A 1 195 ? -9.231 11.795 -52.638 1.00 64.88 195 LEU A CA 1
ATOM 1488 C C . LEU A 1 195 ? -8.422 12.680 -53.605 1.00 64.88 195 LEU A C 1
ATOM 1490 O O . LEU A 1 195 ? -8.369 13.891 -53.414 1.00 64.88 195 LEU A O 1
ATOM 1494 N N . GLN A 1 196 ? -7.786 12.104 -54.630 1.00 62.25 196 GLN A N 1
ATOM 1495 C CA . GLN A 1 196 ? -6.939 12.832 -55.591 1.00 62.25 196 GLN A CA 1
ATOM 1496 C C . GLN A 1 196 ? -7.609 13.056 -56.958 1.00 62.25 196 GLN A C 1
ATOM 1498 O O . GLN A 1 196 ? -6.991 13.616 -57.863 1.00 62.25 196 GLN A O 1
ATOM 1503 N N . GLY A 1 197 ? -8.867 12.641 -57.124 1.00 57.84 197 GLY A N 1
ATOM 1504 C CA . GLY A 1 197 ? -9.630 12.837 -58.353 1.00 57.84 197 GLY A CA 1
ATOM 1505 C C . GLY A 1 197 ? -10.610 14.001 -58.260 1.00 57.84 197 GLY A C 1
ATOM 1506 O O . GLY A 1 197 ? -11.762 13.759 -57.946 1.00 57.84 197 GLY A O 1
ATOM 1507 N N . ASP A 1 198 ? -10.159 15.228 -58.545 1.00 52.72 198 ASP A N 1
ATOM 1508 C CA . ASP A 1 198 ? -10.950 16.260 -59.247 1.00 52.72 198 ASP A CA 1
ATOM 1509 C C . ASP A 1 198 ? -10.094 17.504 -59.553 1.00 52.72 198 ASP A C 1
ATOM 1511 O O . ASP A 1 198 ? -10.033 18.474 -58.800 1.00 52.72 198 ASP A O 1
ATOM 1515 N N . ALA A 1 199 ? -9.422 17.484 -60.705 1.00 46.47 199 ALA A N 1
ATOM 1516 C CA . ALA A 1 199 ? -8.988 18.696 -61.396 1.00 46.47 199 ALA A CA 1
ATOM 1517 C C . ALA A 1 199 ? -8.893 18.408 -62.900 1.00 46.47 199 ALA A C 1
ATOM 1519 O O . ALA A 1 199 ? -7.845 18.032 -63.424 1.00 46.47 199 ALA A O 1
ATOM 1520 N N . ALA A 1 200 ? -10.013 18.567 -63.608 1.00 50.50 200 ALA A N 1
ATOM 1521 C CA . ALA A 1 200 ? -9.997 18.642 -65.064 1.00 50.50 200 ALA A CA 1
ATOM 1522 C C . ALA A 1 200 ? -9.209 19.900 -65.498 1.00 50.50 200 ALA A C 1
ATOM 1524 O O . ALA A 1 200 ? -9.507 20.994 -65.009 1.00 50.50 200 ALA A O 1
ATOM 1525 N N . PRO A 1 201 ? -8.214 19.802 -66.400 1.00 55.22 201 PRO A N 1
ATOM 1526 C CA . PRO A 1 201 ? -7.514 20.981 -66.899 1.00 55.22 201 PRO A CA 1
ATOM 1527 C C . PRO A 1 201 ? -8.440 21.802 -67.817 1.00 55.22 201 PRO A C 1
ATOM 1529 O O . PRO A 1 201 ? -9.234 21.219 -68.563 1.00 55.22 201 PRO A O 1
ATOM 1532 N N . PRO A 1 202 ? -8.360 23.147 -67.814 1.00 46.66 202 PRO A N 1
ATOM 1533 C CA . PRO A 1 202 ? -9.243 23.963 -68.635 1.00 46.66 202 PRO A CA 1
ATOM 1534 C C . PRO A 1 202 ? -8.945 23.764 -70.127 1.00 46.66 202 PRO A C 1
ATOM 1536 O O . PRO A 1 202 ? -7.796 23.816 -70.574 1.00 46.66 202 PRO A O 1
ATOM 1539 N N . ALA A 1 203 ? -10.011 23.554 -70.901 1.00 47.00 203 ALA A N 1
ATOM 1540 C CA . ALA A 1 203 ? -9.965 23.427 -72.349 1.00 47.00 203 ALA A CA 1
ATOM 1541 C C . ALA A 1 203 ? -9.413 24.710 -72.997 1.00 47.00 203 ALA A C 1
ATOM 1543 O O . ALA A 1 203 ? -9.974 25.795 -72.833 1.00 47.00 203 ALA A O 1
ATOM 1544 N N . ARG A 1 204 ? -8.333 24.582 -73.776 1.00 47.12 204 ARG A N 1
ATOM 1545 C CA . ARG A 1 204 ? -7.881 25.639 -74.691 1.00 47.12 204 ARG A CA 1
ATOM 1546 C C . ARG A 1 204 ? -8.901 25.769 -75.824 1.00 47.12 204 ARG A C 1
ATOM 1548 O O . ARG A 1 204 ? -9.155 24.795 -76.529 1.00 47.12 204 ARG A O 1
ATOM 1555 N N . ARG A 1 205 ? -9.488 26.955 -75.991 1.00 47.47 205 ARG A N 1
ATOM 1556 C CA . ARG A 1 205 ? -10.206 27.334 -77.219 1.00 47.47 205 ARG A CA 1
ATOM 1557 C C . ARG A 1 205 ? -9.206 27.851 -78.269 1.00 47.47 205 ARG A C 1
ATOM 1559 O O . ARG A 1 205 ? -8.159 28.350 -77.855 1.00 47.47 205 ARG A O 1
ATOM 1566 N N . PRO A 1 206 ? -9.504 27.663 -79.570 1.00 63.91 206 PRO A N 1
ATOM 1567 C CA . PRO A 1 206 ? -8.591 27.959 -80.676 1.00 63.91 206 PRO A CA 1
ATOM 1568 C C . PRO A 1 206 ? -8.288 29.450 -80.830 1.00 63.91 206 PRO A C 1
ATOM 1570 O O . PRO A 1 206 ? -9.165 30.271 -80.470 1.00 63.91 206 PRO A O 1
#

pLDDT: mean 79.36, std 15.78, range [35.5, 95.69]

Sequence (206 aa):
MFTYHIDRIPSIGIAVDSELPRDTVAFLLGEFLRPGDKPTRIRFDVQKRGTNVLVDGELSLDYQFDCGRCAESFGRHAIVPIQIVFINGVEEPAPDDEGEDYDVSGFEASGGNAVEGREVVFYQGHHIDLEAPISEQIVLALPEWPVCREECRGLCVHCGQNLNLITEATCPCGGPKPEPARPPSKLAVALAAALQGDAAPPARRP

Solvent-accessible surface area (backbone atoms only — not comparable to full-atom values): 12620 Å² total; per-residue (Å²): 143,51,68,45,51,56,90,74,55,43,89,90,32,46,82,46,78,48,72,42,51,56,68,56,52,33,64,63,46,46,92,82,47,45,64,34,95,56,65,28,39,40,35,36,38,39,38,61,41,89,79,29,38,39,36,47,37,40,33,42,39,39,31,44,47,57,13,80,51,52,65,49,72,43,77,52,76,48,79,36,73,40,48,39,39,37,40,66,52,67,90,67,73,58,99,85,54,87,67,79,80,73,78,63,61,75,56,60,85,61,89,72,71,78,59,70,95,42,48,76,44,65,34,67,91,58,52,48,69,47,56,64,60,54,36,49,48,49,60,71,68,48,72,93,75,43,63,84,46,94,85,62,62,15,39,39,94,88,75,63,50,48,40,75,83,47,48,51,86,72,31,96,80,56,39,86,69,82,72,75,78,74,75,72,50,74,66,57,54,51,52,56,58,62,75,70,71,84,78,84,78,83,81,83,77,135

Secondary structure (DSSP, 8-state):
--EEEGGGS-TT-EEEEEEE-HHHHHHHHGGG-EE-SSPEEEEEEEEEETTEEEEEEEEEEEEEEE-TTT--EEEEEEEEEEEEEEEES-SS--TT-------GGGTTSSSS-TTTTSEEEEE-TTEEE-HHHHHHHHHHHS-SS--SSTT---B-TTT--BTTTS-GGGSTT-SSPPPP-PPPPHHHHHHHHHTT---PPPPPP-

Radius of gyration: 29.66 Å; Cα contacts (8 Å, |Δi|>4): 312; chains: 1; bounding box: 61×46×107 Å